Protein AF-A0A7Y8IB02-F1 (afdb_monomer_lite)

Foldseek 3Di:
DWDQDPVRDTHDPFPFDVPLFDVVLCCLQPPDPQNLQALDDQPVVDQKTKAQLQFAALQGDGPDDPDIDMDGDDPVSVVVVVVCVVVVVDDDDDCPVPPSSVDCPVVNCSSQALNLLVQVVCVVVVHDGDDDPDDHDDDDPVSNVVSVVSVVSSVLSVDPVSVVVVSCCCRDPNVHVVSVVVVVVVSVVSNPDD

Radius of gyration: 19.97 Å; chains: 1; bounding box: 51×45×52 Å

Structure (mmCIF, N/CA/C/O backbone):
data_AF-A0A7Y8IB02-F1
#
_entry.id   AF-A0A7Y8IB02-F1
#
loop_
_atom_site.group_PDB
_atom_site.id
_atom_site.type_symbol
_atom_site.label_atom_id
_atom_site.label_alt_id
_atom_site.label_comp_id
_atom_site.label_asym_id
_atom_site.label_entity_id
_atom_site.label_seq_id
_atom_site.pdbx_PDB_ins_code
_atom_site.Cartn_x
_atom_site.Cartn_y
_atom_site.Cartn_z
_atom_site.occupancy
_atom_site.B_iso_or_equiv
_atom_site.auth_seq_id
_atom_site.auth_comp_id
_atom_site.auth_asym_id
_atom_site.auth_atom_id
_atom_site.pdbx_PDB_model_num
ATOM 1 N N . MET A 1 1 ? 9.661 -2.223 17.118 1.00 70.06 1 MET A N 1
ATOM 2 C CA . MET A 1 1 ? 8.841 -3.442 17.277 1.00 70.06 1 MET A CA 1
ATOM 3 C C . MET A 1 1 ? 9.771 -4.570 17.705 1.00 70.06 1 MET A C 1
ATOM 5 O O . MET A 1 1 ? 10.874 -4.647 17.166 1.00 70.06 1 MET A O 1
ATOM 9 N N . ARG A 1 2 ? 9.396 -5.365 18.710 1.00 85.12 2 ARG A N 1
ATOM 10 C CA . ARG A 1 2 ? 10.196 -6.495 19.212 1.00 85.12 2 ARG A CA 1
ATOM 11 C C . ARG A 1 2 ? 9.395 -7.776 18.986 1.00 85.12 2 ARG A C 1
ATOM 13 O O . ARG A 1 2 ? 8.182 -7.742 19.158 1.00 85.12 2 ARG A O 1
ATOM 20 N N . ALA A 1 3 ? 10.055 -8.843 18.561 1.00 86.62 3 ALA A N 1
ATOM 21 C CA . ALA A 1 3 ? 9.487 -10.183 18.554 1.00 86.62 3 ALA A CA 1
ATOM 22 C C . ALA A 1 3 ? 9.824 -10.847 19.887 1.00 86.62 3 ALA A C 1
ATOM 24 O O . ALA A 1 3 ? 10.954 -10.715 20.354 1.00 86.62 3 ALA A O 1
ATOM 25 N N . THR A 1 4 ? 8.858 -11.542 20.475 1.00 94.56 4 THR A N 1
ATOM 26 C CA . THR A 1 4 ? 9.097 -12.455 21.594 1.00 94.56 4 THR A CA 1
ATOM 27 C C . THR A 1 4 ? 9.183 -13.852 20.997 1.00 94.56 4 THR A C 1
ATOM 29 O O . THR A 1 4 ? 8.238 -14.300 20.348 1.00 94.56 4 THR A O 1
ATOM 32 N N . LEU A 1 5 ? 10.340 -14.490 21.121 1.00 93.00 5 LEU A N 1
ATOM 33 C CA . LEU A 1 5 ? 10.579 -15.848 20.647 1.00 93.00 5 LEU A CA 1
ATOM 34 C C . LEU A 1 5 ? 9.928 -16.873 21.594 1.00 93.00 5 LEU A C 1
ATOM 36 O O . LEU A 1 5 ? 9.461 -16.521 22.677 1.00 93.00 5 LEU A O 1
ATOM 40 N N . LYS A 1 6 ? 9.874 -18.145 21.174 1.00 93.12 6 LYS A N 1
ATOM 41 C CA . LYS A 1 6 ? 9.248 -19.232 21.955 1.00 93.12 6 LYS A CA 1
ATOM 42 C C . LYS A 1 6 ? 9.908 -19.455 23.323 1.00 93.12 6 LYS A C 1
ATOM 44 O O . LYS A 1 6 ? 9.238 -19.897 24.243 1.00 93.12 6 LYS A O 1
ATOM 49 N N . ASP A 1 7 ? 11.190 -19.131 23.443 1.00 95.12 7 ASP A N 1
ATOM 50 C CA . ASP A 1 7 ? 11.992 -19.185 24.672 1.00 95.12 7 ASP A CA 1
ATOM 51 C C . ASP A 1 7 ? 11.836 -17.925 25.554 1.00 95.12 7 ASP A C 1
ATOM 53 O O . ASP A 1 7 ? 12.528 -17.774 26.556 1.00 95.12 7 ASP A O 1
ATOM 57 N N . GLY A 1 8 ? 10.964 -16.983 25.174 1.00 94.00 8 GLY A N 1
ATOM 58 C CA . GLY A 1 8 ? 10.774 -15.707 25.867 1.00 94.00 8 GLY A CA 1
ATOM 59 C C . GLY A 1 8 ? 11.770 -14.610 25.469 1.00 94.00 8 GLY A C 1
ATOM 60 O O . GLY A 1 8 ? 11.587 -13.448 25.855 1.00 94.00 8 GLY A O 1
ATOM 61 N N . THR A 1 9 ? 12.780 -14.918 24.650 1.00 94.38 9 THR A N 1
ATOM 62 C CA . THR A 1 9 ? 13.800 -13.956 24.222 1.00 94.38 9 THR A CA 1
ATOM 63 C C . THR A 1 9 ? 13.179 -12.850 23.369 1.00 94.38 9 THR A C 1
ATOM 65 O O . THR A 1 9 ? 12.451 -13.099 22.405 1.00 94.38 9 THR A O 1
ATOM 68 N N . LYS A 1 10 ? 13.486 -11.587 23.694 1.00 92.25 10 LYS A N 1
ATOM 69 C CA . LYS A 1 10 ? 12.975 -10.414 22.966 1.00 92.25 10 LYS A CA 1
ATOM 70 C C . LYS A 1 10 ? 13.995 -9.910 21.949 1.00 92.25 10 LYS A C 1
ATOM 72 O O . LYS A 1 10 ? 14.999 -9.307 22.317 1.00 92.25 10 LYS A O 1
ATOM 77 N N . VAL A 1 11 ? 13.693 -10.060 20.661 1.00 87.00 11 VAL A N 1
ATOM 78 C CA . VAL A 1 11 ? 14.567 -9.635 19.555 1.00 87.00 11 VAL A CA 1
ATOM 79 C C . VAL A 1 11 ? 14.009 -8.382 18.869 1.00 87.00 11 VAL A C 1
ATOM 81 O O . VAL A 1 11 ? 12.834 -8.354 18.488 1.00 87.00 11 VAL A O 1
ATOM 84 N N . PRO A 1 12 ? 14.802 -7.309 18.676 1.00 83.06 12 PRO A N 1
ATOM 85 C CA . PRO A 1 12 ? 14.365 -6.164 17.885 1.00 83.06 12 PRO A CA 1
ATOM 86 C C . PRO A 1 12 ? 14.211 -6.569 16.413 1.00 83.06 12 PRO A C 1
ATOM 88 O O . PRO A 1 12 ? 15.175 -6.975 15.773 1.00 83.06 12 PRO A O 1
ATOM 91 N N . MET A 1 13 ? 13.009 -6.418 15.849 1.00 81.88 13 MET A N 1
ATOM 92 C CA . MET A 1 13 ? 12.755 -6.836 14.461 1.00 81.88 13 MET A CA 1
ATOM 93 C C . MET A 1 13 ? 13.368 -5.889 13.421 1.00 81.88 13 MET A C 1
ATOM 95 O O . MET A 1 13 ? 13.707 -6.307 12.319 1.00 81.88 13 MET A O 1
ATOM 99 N N . HIS A 1 14 ? 13.497 -4.603 13.749 1.00 82.31 14 HIS A N 1
ATOM 100 C CA . HIS A 1 14 ? 14.171 -3.608 12.916 1.00 82.31 14 HIS A CA 1
ATOM 101 C C . HIS A 1 14 ? 14.568 -2.387 13.755 1.00 82.31 14 HIS A C 1
ATOM 103 O O . HIS A 1 14 ? 13.874 -2.028 14.709 1.00 82.31 14 HIS A O 1
ATOM 109 N N . TYR A 1 15 ? 15.631 -1.691 13.345 1.00 81.94 15 TYR A N 1
ATOM 110 C CA . TYR A 1 15 ? 16.036 -0.396 13.919 1.00 81.94 15 TYR A CA 1
ATOM 111 C C . TYR A 1 15 ? 15.375 0.801 13.215 1.00 81.94 15 TYR A C 1
ATOM 113 O O . TYR A 1 15 ? 15.535 1.948 13.619 1.00 81.94 15 TYR A O 1
ATOM 121 N N . SER A 1 16 ? 14.616 0.534 12.150 1.00 76.50 16 SER A N 1
ATOM 122 C CA . SER A 1 16 ? 13.943 1.547 11.336 1.00 76.50 16 SER A CA 1
ATOM 123 C C . SER A 1 16 ? 12.613 2.037 11.938 1.00 76.50 16 SER A C 1
ATOM 125 O O . SER A 1 16 ? 12.093 1.456 12.888 1.00 76.50 16 SER A O 1
ATOM 127 N N . ASN A 1 17 ? 12.000 3.071 11.354 1.00 79.50 17 ASN A N 1
ATOM 128 C CA . ASN A 1 17 ? 10.600 3.405 11.631 1.00 79.50 17 ASN A CA 1
ATOM 129 C C . ASN A 1 17 ? 9.678 2.370 10.958 1.00 79.50 17 ASN A C 1
ATOM 131 O O . ASN A 1 17 ? 9.908 2.004 9.808 1.00 79.50 17 ASN A O 1
ATOM 135 N N . PHE A 1 18 ? 8.617 1.930 11.641 1.00 76.88 18 PHE A N 1
ATOM 136 C CA . PHE A 1 18 ? 7.703 0.900 11.125 1.00 76.88 18 PHE A CA 1
ATOM 137 C C . PHE A 1 18 ? 7.079 1.275 9.768 1.00 76.88 18 PHE A C 1
ATOM 139 O O . PHE A 1 18 ? 7.182 0.519 8.803 1.00 76.88 18 PHE A O 1
ATOM 146 N N . LYS A 1 19 ? 6.494 2.475 9.663 1.00 74.56 19 LYS A N 1
ATOM 147 C CA . LYS A 1 19 ? 5.786 2.920 8.455 1.00 74.56 19 LYS A CA 1
ATOM 148 C C . LYS A 1 19 ? 6.723 3.513 7.413 1.00 74.56 19 LYS A C 1
ATOM 150 O O . LYS A 1 19 ? 6.691 3.128 6.250 1.00 74.56 19 LYS A O 1
ATOM 155 N N . ASP A 1 20 ? 7.524 4.498 7.816 1.00 75.62 20 ASP A N 1
ATOM 156 C CA . ASP A 1 20 ? 8.379 5.237 6.882 1.00 75.62 20 ASP A CA 1
ATOM 157 C C . ASP A 1 20 ? 9.617 4.420 6.459 1.00 75.62 20 ASP A C 1
ATOM 159 O O . ASP A 1 20 ? 10.230 4.737 5.436 1.00 75.62 20 ASP A O 1
ATOM 163 N N . GLY A 1 21 ? 9.907 3.329 7.176 1.00 82.69 21 GLY A N 1
ATOM 164 C CA . GLY A 1 21 ? 10.964 2.365 6.894 1.00 82.69 21 GLY A CA 1
ATOM 165 C C . GLY A 1 21 ? 10.440 0.974 6.545 1.00 82.69 21 GLY A C 1
ATOM 166 O O . GLY A 1 21 ? 10.168 0.708 5.376 1.00 82.69 21 GLY A O 1
ATOM 167 N N . ALA A 1 22 ? 10.305 0.094 7.543 1.00 82.75 22 ALA A N 1
ATOM 168 C CA . ALA A 1 22 ? 10.134 -1.354 7.363 1.00 82.75 22 ALA A CA 1
ATOM 169 C C . ALA A 1 22 ? 9.043 -1.733 6.341 1.00 82.75 22 ALA A C 1
ATOM 171 O O . ALA A 1 22 ? 9.345 -2.426 5.370 1.00 82.75 22 ALA A O 1
ATOM 172 N N . ILE A 1 23 ? 7.817 -1.208 6.477 1.00 85.25 23 ILE A N 1
ATOM 173 C CA . ILE A 1 23 ? 6.720 -1.473 5.525 1.00 85.25 23 ILE A CA 1
ATOM 174 C C . ILE A 1 23 ? 7.075 -1.019 4.108 1.00 85.25 23 ILE A C 1
ATOM 176 O O . ILE A 1 23 ? 6.824 -1.747 3.148 1.00 85.25 23 ILE A O 1
ATOM 180 N N . ASN A 1 24 ? 7.652 0.174 3.948 1.00 85.94 24 ASN A N 1
ATOM 181 C CA . ASN A 1 24 ? 8.011 0.687 2.627 1.00 85.94 24 ASN A CA 1
ATOM 182 C C . ASN A 1 24 ? 9.077 -0.191 1.965 1.00 85.94 24 ASN A C 1
ATOM 184 O O . ASN A 1 24 ? 8.977 -0.465 0.771 1.00 85.94 24 ASN A O 1
ATOM 188 N N . TYR A 1 25 ? 10.070 -0.645 2.731 1.00 88.50 25 TYR A N 1
ATOM 189 C CA . TYR A 1 25 ? 11.116 -1.538 2.232 1.00 88.50 25 TYR A CA 1
ATOM 190 C C . TYR A 1 25 ? 10.529 -2.881 1.823 1.00 88.50 25 TYR A C 1
ATOM 192 O O . TYR A 1 25 ? 10.739 -3.322 0.697 1.00 88.50 25 TYR A O 1
ATOM 200 N N . MET A 1 26 ? 9.722 -3.490 2.693 1.00 89.19 26 MET A N 1
ATOM 201 C CA . MET A 1 26 ? 9.078 -4.768 2.406 1.00 89.19 26 MET A CA 1
ATOM 202 C C . MET A 1 26 ? 8.149 -4.672 1.197 1.00 89.19 26 MET A C 1
ATOM 204 O O . MET A 1 26 ? 8.200 -5.523 0.317 1.00 89.19 26 MET A O 1
ATOM 208 N N . THR A 1 27 ? 7.371 -3.594 1.085 1.00 88.25 27 THR A N 1
ATOM 209 C CA . THR A 1 27 ? 6.487 -3.374 -0.066 1.00 88.25 27 THR A CA 1
ATOM 210 C C . THR A 1 27 ? 7.277 -3.305 -1.371 1.00 88.25 27 THR A C 1
ATOM 212 O O . THR A 1 27 ? 6.827 -3.845 -2.373 1.00 88.25 27 THR A O 1
ATOM 215 N N . GLN A 1 28 ? 8.448 -2.671 -1.405 1.00 88.19 28 GLN A N 1
ATOM 216 C CA . GLN A 1 28 ? 9.236 -2.588 -2.641 1.00 88.19 28 GLN A CA 1
ATOM 217 C C . GLN A 1 28 ? 9.995 -3.886 -2.943 1.00 88.19 28 GLN A C 1
ATOM 219 O O . GLN A 1 28 ? 10.081 -4.293 -4.097 1.00 88.19 28 GLN A O 1
ATOM 224 N N . LEU A 1 29 ? 10.512 -4.551 -1.909 1.00 91.75 29 LEU A N 1
ATOM 225 C CA . LEU A 1 29 ? 11.405 -5.702 -2.045 1.00 91.75 29 LEU A CA 1
ATOM 226 C C . LEU A 1 29 ? 10.686 -7.056 -2.115 1.00 91.75 29 LEU A C 1
ATOM 228 O O . LEU A 1 29 ? 11.233 -8.008 -2.660 1.00 91.75 29 LEU A O 1
ATOM 232 N N . TYR A 1 30 ? 9.482 -7.165 -1.554 1.00 92.56 30 TYR A N 1
ATOM 233 C CA . TYR A 1 30 ? 8.753 -8.432 -1.417 1.00 92.56 30 TYR A CA 1
ATOM 234 C C . TYR A 1 30 ? 7.370 -8.422 -2.081 1.00 92.56 30 TYR A C 1
ATOM 236 O O . TYR A 1 30 ? 6.679 -9.438 -2.033 1.00 92.56 30 TYR A O 1
ATOM 244 N N . SER A 1 31 ? 6.947 -7.327 -2.732 1.00 90.94 31 SER A N 1
ATOM 245 C CA . SER A 1 31 ? 5.665 -7.330 -3.455 1.00 90.94 31 SER A CA 1
ATOM 246 C C . SER A 1 31 ? 5.693 -8.323 -4.620 1.00 90.94 31 SER A C 1
ATOM 248 O O . SER A 1 31 ? 6.484 -8.137 -5.554 1.00 90.94 31 SER A O 1
ATOM 250 N N . PRO A 1 32 ? 4.795 -9.326 -4.643 1.00 91.38 32 PRO A N 1
ATOM 251 C CA . PRO A 1 32 ? 4.727 -10.270 -5.746 1.00 91.38 32 PRO A CA 1
ATOM 252 C C . PRO A 1 32 ? 4.285 -9.556 -7.024 1.00 91.38 32 PRO A C 1
ATOM 254 O O . PRO A 1 32 ? 3.586 -8.541 -6.979 1.00 91.38 32 PRO A O 1
ATOM 257 N N . PHE A 1 33 ? 4.657 -10.109 -8.180 1.00 90.94 33 PHE A N 1
ATOM 258 C CA . PHE A 1 33 ? 4.391 -9.484 -9.477 1.00 90.94 33 PHE A CA 1
ATOM 259 C C . PHE A 1 33 ? 2.910 -9.141 -9.695 1.00 90.94 33 PHE A C 1
ATOM 261 O O . PHE A 1 33 ? 2.608 -8.029 -10.118 1.00 90.94 33 PHE A O 1
ATOM 268 N N . ARG A 1 34 ? 1.986 -10.029 -9.301 1.00 92.62 34 ARG A N 1
ATOM 269 C CA . ARG A 1 34 ? 0.533 -9.787 -9.388 1.00 92.62 34 ARG A CA 1
ATOM 270 C C . ARG A 1 34 ? 0.077 -8.501 -8.682 1.00 92.62 34 ARG A C 1
ATOM 272 O O . ARG A 1 34 ? -0.800 -7.793 -9.165 1.00 92.62 34 ARG A O 1
ATOM 279 N N . CYS A 1 35 ? 0.705 -8.136 -7.561 1.00 91.81 35 CYS A N 1
ATOM 280 C CA . CYS A 1 35 ? 0.359 -6.912 -6.832 1.00 91.81 35 CYS A CA 1
ATOM 281 C C . CYS A 1 35 ? 0.787 -5.647 -7.590 1.00 91.81 35 CYS A C 1
ATOM 283 O O . CYS A 1 35 ? 0.265 -4.564 -7.326 1.00 91.81 35 CYS A O 1
ATOM 285 N N . GLN A 1 36 ? 1.733 -5.783 -8.521 1.00 91.81 36 GLN A N 1
ATOM 286 C CA . GLN A 1 36 ? 2.260 -4.698 -9.347 1.00 91.81 36 GLN A CA 1
ATOM 287 C C . GLN A 1 36 ? 1.396 -4.440 -10.585 1.00 91.81 36 GLN A C 1
ATOM 289 O O . GLN A 1 36 ? 1.540 -3.373 -11.180 1.00 91.81 36 GLN A O 1
ATOM 294 N N . THR A 1 37 ? 0.536 -5.389 -10.964 1.00 95.00 37 THR A N 1
ATOM 295 C CA . THR A 1 37 ? -0.407 -5.291 -12.091 1.00 95.00 37 THR A CA 1
ATOM 296 C C . THR A 1 37 ? -1.853 -5.080 -11.642 1.00 95.00 37 THR A C 1
ATOM 298 O O . THR A 1 37 ? -2.684 -4.701 -12.458 1.00 95.00 37 THR A O 1
ATOM 301 N N . CYS A 1 38 ? -2.164 -5.288 -10.359 1.00 95.19 38 CYS A N 1
ATOM 302 C CA . CYS A 1 38 ? -3.475 -5.005 -9.774 1.00 95.19 38 CYS A CA 1
ATOM 303 C C . CYS A 1 38 ? -3.763 -3.494 -9.727 1.00 95.19 38 CYS A C 1
ATOM 305 O O . CYS A 1 38 ? -3.051 -2.755 -9.037 1.00 95.19 38 CYS A O 1
ATOM 307 N N . ILE A 1 39 ? -4.820 -3.055 -10.418 1.00 95.38 39 ILE A N 1
ATOM 308 C CA . ILE A 1 39 ? -5.273 -1.652 -10.447 1.00 95.38 39 ILE A CA 1
ATOM 309 C C . ILE A 1 39 ? -6.241 -1.304 -9.312 1.00 95.38 39 ILE A C 1
ATOM 311 O O . ILE A 1 39 ? -6.486 -0.126 -9.075 1.00 95.38 39 ILE A O 1
ATOM 315 N N . ASP A 1 40 ? -6.756 -2.297 -8.586 1.00 94.56 40 ASP A N 1
ATOM 316 C CA . ASP A 1 40 ? -7.603 -2.051 -7.424 1.00 94.56 40 ASP A CA 1
ATOM 317 C C . ASP A 1 40 ? -6.735 -1.775 -6.185 1.00 94.56 40 ASP A C 1
ATOM 319 O O . ASP A 1 40 ? -5.748 -2.467 -5.895 1.00 94.56 40 ASP A O 1
ATOM 323 N N . GLY A 1 41 ? -7.074 -0.702 -5.482 1.00 91.50 41 GLY A N 1
ATOM 324 C CA . GLY A 1 41 ? -6.470 -0.304 -4.216 1.00 91.50 41 GLY A CA 1
ATOM 325 C C . GLY A 1 41 ? -7.480 0.052 -3.132 1.00 91.50 41 GLY A C 1
ATOM 326 O O . GLY A 1 41 ? -7.072 0.566 -2.094 1.00 91.50 41 GLY A O 1
ATOM 327 N N . SER A 1 42 ? -8.776 -0.138 -3.383 1.00 92.44 42 SER A N 1
ATOM 328 C CA . SER A 1 42 ? -9.845 0.230 -2.448 1.00 92.44 42 SER A CA 1
ATOM 329 C C . SER A 1 42 ? -10.924 -0.840 -2.294 1.00 92.44 42 SER A C 1
ATOM 331 O O . SER A 1 42 ? -11.969 -0.549 -1.707 1.00 92.44 42 SER A O 1
ATOM 333 N N . SER A 1 43 ? -10.673 -2.047 -2.810 1.00 95.31 43 SER A N 1
ATOM 334 C CA . SER A 1 43 ? -11.639 -3.144 -2.851 1.00 95.31 43 SER A CA 1
ATOM 335 C C . SER A 1 43 ? -12.934 -2.654 -3.496 1.00 95.31 43 SER A C 1
ATOM 337 O O . SER A 1 43 ? -13.959 -2.526 -2.832 1.00 95.31 43 SER A O 1
ATOM 339 N N . GLU A 1 44 ? -12.856 -2.250 -4.766 1.00 93.56 44 GLU A N 1
ATOM 340 C CA . GLU A 1 44 ? -13.938 -1.526 -5.459 1.00 93.56 44 GLU A CA 1
ATOM 341 C C . GLU A 1 44 ? -15.248 -2.327 -5.528 1.00 93.56 44 GLU A C 1
ATOM 343 O O . GLU A 1 44 ? -16.317 -1.725 -5.544 1.00 93.56 44 GLU A O 1
ATOM 348 N N . PHE A 1 45 ? -15.161 -3.658 -5.478 1.00 95.44 45 PHE A N 1
ATOM 349 C CA . PHE A 1 45 ? -16.299 -4.581 -5.531 1.00 95.44 45 PHE A CA 1
ATOM 350 C C . PHE A 1 45 ? -16.815 -5.048 -4.161 1.00 95.44 45 PHE A C 1
ATOM 352 O O . PHE A 1 45 ? -17.701 -5.894 -4.104 1.00 95.44 45 PHE A O 1
ATOM 359 N N . ALA A 1 46 ? -16.257 -4.556 -3.052 1.00 97.88 46 ALA A N 1
ATOM 360 C CA . ALA A 1 46 ? -16.733 -4.931 -1.723 1.00 97.88 46 ALA A CA 1
ATOM 361 C C . ALA A 1 46 ? -17.991 -4.138 -1.332 1.00 97.88 46 ALA A C 1
ATOM 363 O O . ALA A 1 46 ? -18.070 -2.939 -1.591 1.00 97.88 46 ALA A O 1
ATOM 364 N N . ASP A 1 47 ? -18.925 -4.773 -0.617 1.00 98.25 47 ASP A N 1
ATOM 365 C CA . ASP A 1 47 ? -20.057 -4.075 0.013 1.00 98.25 47 ASP A CA 1
ATOM 366 C C . ASP A 1 47 ? -19.567 -3.002 1.003 1.00 98.25 47 ASP A C 1
ATOM 368 O O . ASP A 1 47 ? -20.104 -1.892 1.063 1.00 98.25 47 ASP A O 1
ATOM 372 N N . ILE A 1 48 ? -18.512 -3.344 1.756 1.00 97.44 48 ILE A N 1
ATOM 373 C CA . ILE A 1 48 ? -17.847 -2.500 2.748 1.00 97.44 48 ILE A CA 1
ATOM 374 C C . ILE A 1 48 ? -16.331 -2.611 2.550 1.00 97.44 48 ILE A C 1
ATOM 376 O O . ILE A 1 48 ? -15.757 -3.695 2.652 1.00 97.44 48 ILE A O 1
ATOM 380 N N . SER A 1 49 ? -15.660 -1.483 2.322 1.00 96.00 49 SER A N 1
ATOM 381 C CA . SER A 1 49 ? -14.197 -1.400 2.300 1.00 96.00 49 SER A CA 1
ATOM 382 C C . SER A 1 49 ? -13.687 -0.765 3.591 1.00 96.00 49 SER A C 1
ATOM 384 O O . SER A 1 49 ? -14.107 0.337 3.946 1.00 96.00 49 SER A O 1
ATOM 386 N N . VAL A 1 50 ? -12.734 -1.414 4.263 1.00 94.31 50 VAL A N 1
ATOM 387 C CA . VAL A 1 50 ? -12.121 -0.912 5.504 1.00 94.31 50 VAL A CA 1
ATOM 388 C C . VAL A 1 50 ? -10.644 -0.607 5.273 1.00 94.31 50 VAL A C 1
ATOM 390 O O . VAL A 1 50 ? -9.934 -1.349 4.594 1.00 94.31 50 VAL A O 1
ATOM 393 N N . SER A 1 51 ? -10.163 0.511 5.810 1.00 90.81 51 SER A N 1
ATOM 394 C CA . SER A 1 51 ? -8.751 0.890 5.743 1.00 90.81 51 SER A CA 1
ATOM 395 C C . SER A 1 51 ? -8.340 1.716 6.951 1.00 90.81 51 SER A C 1
ATOM 397 O O . SER A 1 51 ? -9.167 2.340 7.597 1.00 90.81 51 SER A O 1
ATOM 399 N N . ASP A 1 52 ? -7.051 1.807 7.227 1.00 87.94 52 ASP A N 1
ATOM 400 C CA . ASP A 1 52 ? -6.547 2.687 8.279 1.00 87.94 52 ASP A CA 1
ATOM 401 C C . ASP A 1 52 ? -6.572 4.174 7.867 1.00 87.94 52 ASP A C 1
ATOM 403 O O . ASP A 1 52 ? -6.156 4.555 6.756 1.00 87.94 52 ASP A O 1
ATOM 407 N N . ALA A 1 53 ? -6.951 5.048 8.803 1.00 82.62 53 ALA A N 1
ATOM 408 C CA . ALA A 1 53 ? -6.930 6.502 8.644 1.00 82.62 53 ALA A CA 1
ATOM 409 C C . ALA A 1 53 ? -5.528 7.084 8.933 1.00 82.62 53 ALA A C 1
ATOM 411 O O . ALA A 1 53 ? -5.272 7.773 9.913 1.00 82.62 53 ALA A O 1
ATOM 412 N N . TRP A 1 54 ? -4.571 6.794 8.049 1.00 79.56 54 TRP A N 1
ATOM 413 C CA . TRP A 1 54 ? -3.143 7.125 8.189 1.00 79.56 54 TRP A CA 1
ATOM 414 C C . TRP A 1 54 ? -2.772 8.621 7.992 1.00 79.56 54 TRP A C 1
ATOM 416 O O . TRP A 1 54 ? -1.745 8.927 7.362 1.00 79.56 54 TRP A O 1
ATOM 426 N N . THR A 1 55 ? -3.567 9.554 8.515 1.00 82.38 55 THR A N 1
ATOM 427 C CA . THR A 1 55 ? -3.373 11.011 8.365 1.00 82.38 55 THR A CA 1
ATOM 428 C C . THR A 1 55 ? -2.484 11.583 9.453 1.00 82.38 55 THR A C 1
ATOM 430 O O . THR A 1 55 ? -2.581 11.189 10.613 1.00 82.38 55 THR A O 1
ATOM 433 N N . ARG A 1 56 ? -1.614 12.522 9.069 1.00 79.50 56 ARG A N 1
ATOM 434 C CA . ARG A 1 56 ? -0.783 13.286 9.998 1.00 79.50 56 ARG A CA 1
ATOM 435 C C . ARG A 1 56 ? -1.077 14.780 9.896 1.00 79.50 56 ARG A C 1
ATOM 437 O O . ARG A 1 56 ? -1.433 15.235 8.807 1.00 79.50 56 ARG A O 1
ATOM 444 N N . ASP A 1 57 ? -0.906 15.489 11.004 1.00 80.00 57 ASP A N 1
ATOM 445 C CA . ASP A 1 57 ? -0.863 16.952 11.050 1.00 80.00 57 ASP A CA 1
ATOM 446 C C . ASP A 1 57 ? 0.457 17.500 10.457 1.00 80.00 57 ASP A C 1
ATOM 448 O O . ASP A 1 57 ? 1.307 16.751 9.954 1.00 80.00 57 ASP A O 1
ATOM 452 N N . GLU A 1 58 ? 0.626 18.820 10.501 1.00 73.44 58 GLU A N 1
ATOM 453 C CA . GLU A 1 58 ? 1.831 19.523 10.040 1.00 73.44 58 GLU A CA 1
ATOM 454 C C . GLU A 1 58 ? 3.090 19.219 10.871 1.00 73.44 58 GLU A C 1
ATOM 456 O O . GLU A 1 58 ? 4.217 19.304 10.366 1.00 73.44 58 GLU A O 1
ATOM 461 N N . PHE A 1 59 ? 2.906 18.783 12.118 1.00 74.44 59 PHE A N 1
ATOM 462 C CA . PHE A 1 59 ? 3.967 18.373 13.036 1.00 74.44 59 PHE A CA 1
ATOM 463 C C . PHE A 1 59 ? 4.345 16.892 12.873 1.00 74.44 59 PHE A C 1
ATOM 465 O O . PHE A 1 59 ? 5.380 16.449 13.370 1.00 74.44 59 PHE A O 1
ATOM 472 N N . GLY A 1 60 ? 3.569 16.130 12.099 1.00 72.31 60 GLY A N 1
ATOM 473 C CA . GLY A 1 60 ? 3.790 14.714 11.835 1.00 72.31 60 GLY A CA 1
ATOM 474 C C . GLY A 1 60 ? 3.113 13.767 12.831 1.00 72.31 60 GLY A C 1
ATOM 475 O O . GLY A 1 60 ? 3.353 12.556 12.741 1.00 72.31 60 GLY A O 1
ATOM 476 N N . ASN A 1 61 ? 2.259 14.269 13.723 1.00 80.19 61 ASN A N 1
ATOM 477 C CA . ASN A 1 61 ? 1.469 13.459 14.647 1.00 80.19 61 ASN A CA 1
ATOM 478 C C . ASN A 1 61 ? 0.282 12.832 13.922 1.00 80.19 61 ASN A C 1
ATOM 480 O O . ASN A 1 61 ? -0.312 13.447 13.041 1.00 80.19 61 ASN A O 1
ATOM 484 N N . TYR A 1 62 ? -0.076 11.598 14.281 1.00 81.31 62 TYR A N 1
ATOM 485 C CA . TYR A 1 62 ? -1.282 10.969 13.744 1.00 81.31 62 TYR A CA 1
ATOM 486 C C . TYR A 1 62 ? -2.533 11.601 14.342 1.00 81.31 62 TYR A C 1
ATOM 488 O O . TYR A 1 62 ? -2.678 11.612 15.562 1.00 81.31 62 TYR A O 1
ATOM 496 N N . LEU A 1 63 ? -3.428 12.064 13.468 1.00 83.00 63 LEU A N 1
ATOM 497 C CA . LEU A 1 63 ? -4.711 12.653 13.862 1.00 83.00 63 LEU A CA 1
ATOM 498 C C . LEU A 1 63 ? -5.692 11.592 14.371 1.00 83.00 63 LEU A C 1
ATOM 500 O O . LEU A 1 63 ? -6.441 11.841 15.304 1.00 83.00 63 LEU A O 1
ATOM 504 N N . PHE A 1 64 ? -5.646 10.397 13.782 1.00 83.00 64 PHE A N 1
ATOM 505 C CA . PHE A 1 64 ? -6.572 9.308 14.078 1.00 83.00 64 PHE A CA 1
ATOM 506 C C . PHE A 1 64 ? -5.795 8.134 14.668 1.00 83.00 64 PHE A C 1
ATOM 508 O O . PHE A 1 64 ? -5.026 7.463 13.973 1.00 83.00 64 PHE A O 1
ATOM 515 N N . LYS A 1 65 ? -5.943 7.925 15.978 1.00 80.88 65 LYS A N 1
ATOM 516 C CA . LYS A 1 65 ? -5.331 6.808 16.706 1.00 80.88 65 LYS A CA 1
ATOM 517 C C . LYS A 1 65 ? -6.394 5.736 16.915 1.00 80.88 65 LYS A C 1
ATOM 519 O O . LYS A 1 65 ? -7.473 6.047 17.398 1.00 80.88 65 LYS A O 1
ATOM 524 N N . SER A 1 66 ? -6.078 4.496 16.545 1.00 83.25 66 SER A N 1
ATOM 525 C CA . SER A 1 66 ? -6.975 3.340 16.718 1.00 83.25 66 SER A CA 1
ATOM 526 C C . SER A 1 66 ? -8.331 3.472 16.010 1.00 83.25 66 SER A C 1
ATOM 528 O O . SER A 1 66 ? -9.321 2.911 16.461 1.00 83.25 66 SER A O 1
ATOM 530 N N . GLN A 1 67 ? -8.374 4.202 14.893 1.00 87.94 67 GLN A N 1
ATOM 531 C CA . GLN A 1 67 ? -9.575 4.373 14.078 1.00 87.94 67 GLN A CA 1
ATOM 532 C C . GLN A 1 67 ? -9.355 3.824 12.668 1.00 87.94 67 GLN A C 1
ATOM 534 O O . GLN A 1 67 ? -8.312 4.048 12.037 1.00 87.94 67 GLN A O 1
ATOM 539 N N . SER A 1 68 ? -10.378 3.149 12.155 1.00 90.62 68 SER A N 1
ATOM 540 C CA . SER A 1 68 ? -10.454 2.705 10.768 1.00 90.62 68 SER A CA 1
ATOM 541 C C . SER A 1 68 ? -11.449 3.567 9.999 1.00 90.62 68 SER A C 1
ATOM 543 O O . SER A 1 68 ? -12.455 4.028 10.523 1.00 90.62 68 SER A O 1
ATOM 545 N N . LYS A 1 69 ? -11.164 3.772 8.720 1.00 90.88 69 LYS A N 1
ATOM 546 C CA . LYS A 1 69 ? -12.076 4.347 7.745 1.00 90.88 69 LYS A CA 1
ATOM 547 C C . LYS A 1 69 ? -12.885 3.229 7.101 1.00 90.88 69 LYS A C 1
ATOM 549 O O . LYS A 1 69 ? -12.296 2.298 6.548 1.00 90.88 69 LYS A O 1
ATOM 554 N N . LEU A 1 70 ? -14.201 3.396 7.090 1.00 92.94 70 LEU A N 1
ATOM 555 C CA . LEU A 1 70 ? -15.135 2.536 6.377 1.00 92.94 70 LEU A CA 1
ATOM 556 C C . LEU A 1 70 ? -15.693 3.264 5.148 1.00 92.94 70 LEU A C 1
ATOM 558 O O . LEU A 1 70 ? -15.845 4.485 5.144 1.00 92.94 70 LEU A O 1
ATOM 562 N N . LEU A 1 71 ? -15.963 2.509 4.088 1.00 93.06 71 LEU A N 1
ATOM 563 C CA . LEU A 1 71 ? -16.674 2.964 2.898 1.00 93.06 71 LEU A CA 1
ATOM 564 C C . LEU A 1 71 ? -17.712 1.904 2.532 1.00 93.06 71 LEU A C 1
ATOM 566 O O . LEU A 1 71 ? -17.342 0.830 2.062 1.00 93.06 71 LEU A O 1
ATOM 570 N N . ALA A 1 72 ? -18.987 2.217 2.747 1.00 95.50 72 ALA A N 1
ATOM 571 C CA . ALA A 1 72 ? -20.103 1.409 2.268 1.00 95.50 72 ALA A CA 1
ATOM 572 C C . ALA A 1 72 ? -20.393 1.751 0.802 1.00 95.50 72 ALA A C 1
ATOM 574 O O . ALA A 1 72 ? -20.370 2.926 0.429 1.00 95.50 72 ALA A O 1
ATOM 575 N N . ARG A 1 73 ? -20.641 0.739 -0.033 1.00 96.12 73 ARG A N 1
ATOM 576 C CA . ARG A 1 73 ? -20.913 0.923 -1.472 1.00 96.12 73 ARG A CA 1
ATOM 577 C C . ARG A 1 73 ? -22.301 0.460 -1.884 1.00 96.12 73 ARG A C 1
ATOM 579 O O . ARG A 1 73 ? -22.869 1.015 -2.817 1.00 96.12 73 ARG A O 1
ATOM 586 N N . THR A 1 74 ? -22.819 -0.562 -1.214 1.00 98.19 74 THR A N 1
ATOM 587 C CA . THR A 1 74 ? -24.090 -1.209 -1.546 1.00 98.19 74 THR A CA 1
ATOM 588 C C . THR A 1 74 ? -25.089 -1.049 -0.406 1.00 98.19 74 THR A C 1
ATOM 590 O O . THR A 1 74 ? -24.701 -0.879 0.752 1.00 98.19 74 THR A O 1
ATOM 593 N N . ASN A 1 75 ? -26.382 -1.182 -0.716 1.00 98.31 75 ASN A N 1
ATOM 594 C CA . ASN A 1 75 ? -27.448 -1.185 0.293 1.00 98.31 75 ASN A CA 1
ATOM 595 C C . ASN A 1 75 ? -27.227 -2.277 1.346 1.00 98.31 75 ASN A C 1
ATOM 597 O O . ASN A 1 75 ? -27.441 -2.053 2.532 1.00 98.31 75 ASN A O 1
ATOM 601 N N . LYS A 1 76 ? -26.709 -3.439 0.929 1.00 98.31 76 LYS A N 1
ATOM 602 C CA . LYS A 1 76 ? -26.333 -4.519 1.843 1.00 98.31 76 LYS A CA 1
ATOM 603 C C . LYS A 1 76 ? -25.254 -4.072 2.833 1.00 98.31 76 LYS A C 1
ATOM 605 O O . LYS A 1 76 ? -25.404 -4.293 4.030 1.00 98.31 76 LYS A O 1
ATOM 610 N N . GLY A 1 77 ? -24.192 -3.422 2.351 1.00 97.88 77 GLY A N 1
ATOM 611 C CA . GLY A 1 77 ? -23.134 -2.891 3.213 1.00 97.88 77 GLY A CA 1
ATOM 612 C C . GLY A 1 77 ? -23.640 -1.824 4.186 1.00 97.88 77 GLY A C 1
ATOM 613 O O . GLY A 1 77 ? -23.263 -1.835 5.355 1.00 97.88 77 GLY A O 1
ATOM 614 N N . ILE A 1 78 ? -24.531 -0.942 3.722 1.00 96.94 78 ILE A N 1
ATOM 615 C CA . ILE A 1 78 ? -25.173 0.085 4.555 1.00 96.94 78 ILE A CA 1
ATOM 616 C C . ILE A 1 78 ? -26.001 -0.563 5.671 1.00 96.94 78 ILE A C 1
ATOM 618 O O . ILE A 1 78 ? -25.845 -0.190 6.832 1.00 96.94 78 ILE A O 1
ATOM 622 N N . ASN A 1 79 ? -26.822 -1.564 5.342 1.00 98.25 79 ASN A N 1
ATOM 623 C CA . ASN A 1 79 ? -27.660 -2.261 6.320 1.00 98.25 79 ASN A CA 1
ATOM 624 C C . ASN A 1 79 ? -26.815 -2.981 7.382 1.00 98.25 79 ASN A C 1
ATOM 626 O O . ASN A 1 79 ? -27.049 -2.783 8.568 1.00 98.25 79 ASN A O 1
ATOM 630 N N . ILE A 1 80 ? -25.767 -3.712 6.975 1.00 98.00 80 ILE A N 1
ATOM 631 C CA . ILE A 1 80 ? -24.846 -4.392 7.907 1.00 98.00 80 ILE A CA 1
ATOM 632 C C . ILE A 1 80 ? -24.198 -3.397 8.879 1.00 98.00 80 ILE A C 1
ATOM 634 O O . ILE A 1 80 ? -24.102 -3.666 10.075 1.00 98.00 80 ILE A O 1
ATOM 638 N N . ILE A 1 81 ? -23.750 -2.241 8.378 1.00 97.00 81 ILE A N 1
ATOM 639 C CA . ILE A 1 81 ? -23.172 -1.192 9.228 1.00 97.00 81 ILE A CA 1
ATOM 640 C C . ILE A 1 81 ? -24.231 -0.630 10.179 1.00 97.00 81 ILE A C 1
ATOM 642 O O . ILE A 1 81 ? -23.942 -0.455 11.359 1.00 97.00 81 ILE A O 1
ATOM 646 N N . SER A 1 82 ? -25.450 -0.375 9.693 1.00 97.00 82 SER A N 1
ATOM 647 C CA . SER A 1 82 ? -26.557 0.115 10.520 1.00 97.00 82 SER A CA 1
ATOM 648 C C . SER A 1 82 ? -26.881 -0.849 11.660 1.00 97.00 82 SER A C 1
ATOM 650 O O . SER A 1 82 ? -27.007 -0.417 12.803 1.00 97.00 82 SER A O 1
ATOM 652 N N . ASP A 1 83 ? -26.945 -2.148 11.377 1.00 98.12 83 ASP A N 1
ATOM 653 C CA . ASP A 1 83 ? -27.241 -3.169 12.380 1.00 98.12 83 ASP A CA 1
ATOM 654 C C . ASP A 1 83 ? -26.113 -3.291 13.412 1.00 98.12 83 ASP A C 1
ATOM 656 O O . ASP A 1 83 ? -26.385 -3.359 14.610 1.00 98.12 83 ASP A O 1
ATOM 660 N N . ALA A 1 84 ? -24.848 -3.207 12.981 1.00 98.06 84 ALA A N 1
ATOM 661 C CA . ALA A 1 84 ? -23.696 -3.193 13.886 1.00 98.06 84 ALA A CA 1
ATOM 662 C C . ALA A 1 84 ? -23.653 -1.946 14.791 1.00 98.06 84 ALA A C 1
ATOM 664 O O . ALA A 1 84 ? -23.203 -2.025 15.936 1.00 98.06 84 ALA A O 1
ATOM 665 N N . ILE A 1 85 ? -24.125 -0.795 14.296 1.00 97.81 85 ILE A N 1
ATOM 666 C CA . ILE A 1 85 ? -24.283 0.422 15.104 1.00 97.81 85 ILE A CA 1
ATOM 667 C C . ILE A 1 85 ? -25.409 0.228 16.121 1.00 97.81 85 ILE A C 1
ATOM 669 O O . ILE A 1 85 ? -25.207 0.470 17.309 1.00 97.81 85 ILE A O 1
ATOM 673 N N . LYS A 1 86 ? -26.580 -0.254 15.680 1.00 98.19 86 LYS A N 1
ATOM 674 C CA . LYS A 1 86 ? -27.742 -0.503 16.552 1.00 98.19 86 LYS A CA 1
ATOM 675 C C . LYS A 1 86 ? -27.431 -1.507 17.662 1.00 98.19 86 LYS A C 1
ATOM 677 O O . LYS A 1 86 ? -27.912 -1.338 18.775 1.00 98.19 86 LYS A O 1
ATOM 682 N N . SER A 1 87 ? -26.616 -2.524 17.380 1.00 98.19 87 SER A N 1
ATOM 683 C CA . SER A 1 87 ? -26.205 -3.524 18.371 1.00 98.19 87 SER A CA 1
ATOM 684 C C . SER A 1 87 ? -25.098 -3.041 19.319 1.00 98.19 87 SER A C 1
ATOM 686 O O . SER A 1 87 ? -24.661 -3.809 20.172 1.00 98.19 87 SER A O 1
ATOM 688 N N . GLY A 1 88 ? -24.575 -1.822 19.139 1.00 97.75 88 GLY A N 1
ATOM 689 C CA . GLY A 1 88 ? -23.456 -1.284 19.920 1.00 97.75 88 GLY A CA 1
ATOM 690 C C . GLY A 1 88 ? -22.088 -1.897 19.595 1.00 97.75 88 GLY A C 1
ATOM 691 O O . GLY A 1 88 ? -21.110 -1.599 20.276 1.00 97.75 88 GLY A O 1
ATOM 692 N N . ALA A 1 89 ? -21.985 -2.732 18.555 1.00 97.38 89 ALA A N 1
ATOM 693 C CA . ALA A 1 89 ? -20.727 -3.367 18.154 1.00 97.38 89 ALA A CA 1
ATOM 694 C C . ALA A 1 89 ? -19.793 -2.409 17.395 1.00 97.38 89 ALA A C 1
ATOM 696 O O . ALA A 1 89 ? -18.587 -2.653 17.308 1.00 97.38 89 ALA A O 1
ATOM 697 N N . LEU A 1 90 ? -20.341 -1.328 16.831 1.00 96.81 90 LEU A N 1
ATOM 698 C CA . LEU A 1 90 ? -19.601 -0.356 16.038 1.00 96.81 90 LEU A CA 1
ATOM 699 C C . LEU A 1 90 ? -19.982 1.080 16.419 1.00 96.81 90 LEU A C 1
ATOM 701 O O . LEU A 1 90 ? -21.140 1.473 16.320 1.00 96.81 90 LEU A O 1
ATOM 705 N N . VAL A 1 91 ? -18.980 1.887 16.770 1.00 94.81 91 VAL A N 1
ATOM 706 C CA . VAL A 1 91 ? -19.116 3.343 16.915 1.00 94.81 91 VAL A CA 1
ATOM 707 C C . VAL A 1 91 ? -18.580 4.001 15.648 1.00 94.81 91 VAL A C 1
ATOM 709 O O . VAL A 1 91 ? -17.446 3.734 15.245 1.00 94.81 91 VAL A O 1
ATOM 712 N N . VAL A 1 92 ? -19.389 4.850 15.012 1.00 93.44 92 VAL A N 1
ATOM 713 C CA . VAL A 1 92 ? -19.020 5.547 13.772 1.00 93.44 92 VAL A CA 1
ATOM 714 C C . VAL A 1 92 ? -19.221 7.051 13.888 1.00 93.44 92 VAL A C 1
ATOM 716 O O . VAL A 1 92 ? -20.071 7.527 14.633 1.00 93.44 92 VAL A O 1
ATOM 719 N N . GLU A 1 93 ? -18.460 7.785 13.087 1.00 91.81 93 GLU A N 1
ATOM 720 C CA . GLU A 1 93 ? -18.617 9.217 12.850 1.00 91.81 93 GLU A CA 1
ATOM 721 C C . GLU A 1 93 ? -18.680 9.432 11.332 1.00 91.81 93 GLU A C 1
ATOM 723 O O . GLU A 1 93 ? -17.924 8.796 10.586 1.00 91.81 93 GLU A O 1
ATOM 728 N N . ASP A 1 94 ? -19.567 10.309 10.856 1.00 90.56 94 ASP A N 1
ATOM 729 C CA . ASP A 1 94 ? -19.576 10.685 9.442 1.00 90.56 94 ASP A CA 1
ATOM 730 C C . ASP A 1 94 ? -18.389 11.605 9.131 1.00 90.56 94 ASP A C 1
ATOM 732 O O . ASP A 1 94 ? -18.266 12.727 9.617 1.00 90.56 94 ASP A O 1
ATOM 736 N N . VAL A 1 95 ? -17.504 11.115 8.268 1.00 89.00 95 VAL A N 1
ATOM 737 C CA . VAL A 1 95 ? -16.259 11.783 7.882 1.00 89.00 95 VAL A CA 1
ATOM 738 C C . VAL A 1 95 ? -16.267 12.244 6.424 1.00 89.00 95 VAL A C 1
ATOM 740 O O . VAL A 1 95 ? -15.213 12.583 5.877 1.00 89.00 95 VAL A O 1
ATOM 743 N N . THR A 1 96 ? -17.433 12.263 5.772 1.00 85.25 96 THR A N 1
ATOM 744 C CA . THR A 1 96 ? -17.586 12.557 4.337 1.00 85.25 96 THR A CA 1
ATOM 745 C C . THR A 1 96 ? -16.996 13.916 3.956 1.00 85.25 96 THR A C 1
ATOM 747 O O . THR A 1 96 ? -16.238 14.027 2.984 1.00 85.25 96 THR A O 1
ATOM 750 N N . VAL A 1 97 ? -17.260 14.946 4.762 1.00 87.81 97 VAL A N 1
ATOM 751 C CA . VAL A 1 97 ? -16.740 16.309 4.552 1.00 87.81 97 VAL A CA 1
ATOM 752 C C . VAL A 1 97 ? -15.353 16.531 5.166 1.00 87.81 97 VAL A C 1
ATOM 754 O O . VAL A 1 97 ? -14.678 17.519 4.863 1.00 87.81 97 VAL A O 1
ATOM 757 N N . ASN A 1 98 ? -14.863 15.596 5.983 1.00 87.38 98 ASN A N 1
ATOM 758 C CA . ASN A 1 98 ? -13.617 15.762 6.717 1.00 87.38 98 ASN A CA 1
ATOM 759 C C . ASN A 1 98 ? -12.393 15.624 5.788 1.00 87.38 98 ASN A C 1
ATOM 761 O O . ASN A 1 98 ? -12.022 14.539 5.321 1.00 87.38 98 ASN A O 1
ATOM 765 N N . LYS A 1 99 ? -11.693 16.743 5.550 1.00 83.88 99 LYS A N 1
ATOM 766 C CA . LYS A 1 99 ? -10.489 16.790 4.698 1.00 83.88 99 LYS A CA 1
ATOM 767 C C . LYS A 1 99 ? -9.375 15.854 5.176 1.00 83.88 99 LYS A C 1
ATOM 769 O O . LYS A 1 99 ? -8.617 15.344 4.347 1.00 83.88 99 LYS A O 1
ATOM 774 N N . HIS A 1 100 ? -9.291 15.591 6.479 1.00 82.94 100 HIS A N 1
ATOM 775 C CA . HIS A 1 100 ? -8.282 14.714 7.060 1.00 82.94 100 HIS A CA 1
ATOM 776 C C . HIS A 1 100 ? -8.538 13.239 6.724 1.00 82.94 100 HIS A C 1
ATOM 778 O O . HIS A 1 100 ? -7.591 12.460 6.721 1.00 82.94 100 HIS A O 1
ATOM 784 N N . TYR A 1 101 ? -9.747 12.856 6.304 1.00 81.75 101 TYR A N 1
ATOM 785 C CA . TYR A 1 101 ? -10.056 11.508 5.812 1.00 81.75 101 TYR A CA 1
ATOM 786 C C . TYR A 1 101 ? -9.834 11.322 4.296 1.00 81.75 101 TYR A C 1
ATOM 788 O O . TYR A 1 101 ? -10.039 10.225 3.755 1.00 81.75 101 TYR A O 1
ATOM 796 N N . LYS A 1 102 ? -9.323 12.348 3.589 1.00 81.56 102 LYS A N 1
ATOM 797 C CA . LYS A 1 102 ? -8.850 12.266 2.187 1.00 81.56 102 LYS A CA 1
ATOM 798 C C . LYS A 1 102 ? -7.430 11.674 2.103 1.00 81.56 102 LYS A C 1
ATOM 800 O O . LYS A 1 102 ? -6.495 12.291 1.577 1.00 81.56 102 LYS A O 1
ATOM 805 N N . THR A 1 103 ? -7.273 10.466 2.641 1.00 80.12 103 THR A N 1
ATOM 806 C CA . THR A 1 103 ? -6.020 9.697 2.727 1.00 80.12 103 THR A CA 1
ATOM 807 C C . THR A 1 103 ? -5.642 9.000 1.414 1.00 80.12 103 THR A C 1
ATOM 809 O O . THR A 1 103 ? -6.305 9.134 0.387 1.00 80.12 103 THR A O 1
ATOM 812 N N . HIS A 1 104 ? -4.515 8.275 1.420 1.00 83.69 104 HIS A N 1
ATOM 813 C CA . HIS A 1 104 ? -4.134 7.317 0.369 1.00 83.69 104 HIS A CA 1
ATOM 814 C C . HIS A 1 104 ? -3.886 7.889 -1.037 1.00 83.69 104 HIS A C 1
ATOM 816 O O . HIS A 1 104 ? -3.803 7.132 -2.000 1.00 83.69 104 HIS A O 1
ATOM 822 N N . ARG A 1 105 ? -3.655 9.204 -1.185 1.00 85.06 105 ARG A N 1
ATOM 823 C CA . ARG A 1 105 ? -3.378 9.851 -2.492 1.00 85.06 105 ARG A CA 1
ATOM 824 C C . ARG A 1 105 ? -2.263 9.176 -3.299 1.00 85.06 105 ARG A C 1
ATOM 826 O O . ARG A 1 105 ? -2.390 9.012 -4.508 1.00 85.06 105 ARG A O 1
ATOM 833 N N . LEU A 1 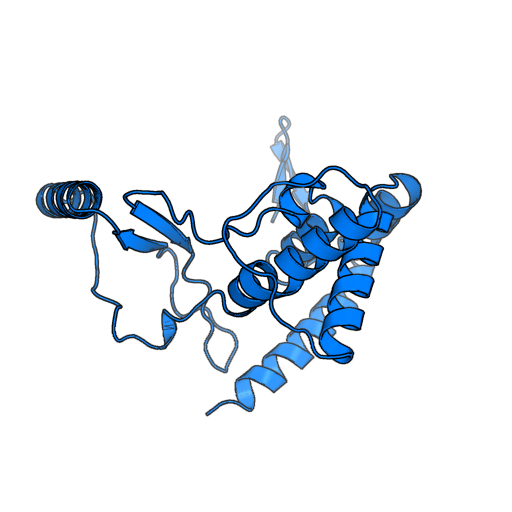106 ? -1.174 8.771 -2.640 1.00 85.69 106 LEU A N 1
ATOM 834 C CA . LEU A 1 106 ? -0.069 8.066 -3.304 1.00 85.69 106 LEU A CA 1
ATOM 835 C C . LEU A 1 106 ? -0.488 6.675 -3.787 1.00 85.69 106 LEU A C 1
ATOM 837 O O . LEU A 1 106 ? -0.087 6.268 -4.874 1.00 85.69 106 LEU A O 1
ATOM 841 N N . HIS A 1 107 ? -1.308 5.971 -3.003 1.00 89.12 107 HIS A N 1
ATOM 842 C CA . HIS A 1 107 ? -1.845 4.671 -3.387 1.00 89.12 107 HIS A CA 1
ATOM 843 C C . HIS A 1 107 ? -2.810 4.814 -4.568 1.00 89.12 107 HIS A C 1
ATOM 845 O O . HIS A 1 107 ? -2.634 4.126 -5.569 1.00 89.12 107 HIS A O 1
ATOM 851 N N . ARG A 1 108 ? -3.723 5.796 -4.519 1.00 89.62 108 ARG A N 1
ATOM 852 C CA . ARG A 1 108 ? -4.605 6.159 -5.640 1.00 89.62 108 ARG A CA 1
ATOM 853 C C . ARG A 1 108 ? -3.803 6.464 -6.905 1.00 89.62 108 ARG A C 1
ATOM 855 O O . ARG A 1 108 ? -4.100 5.903 -7.948 1.00 89.62 108 ARG A O 1
ATOM 862 N N . ARG A 1 109 ? -2.749 7.288 -6.823 1.00 90.81 109 ARG A N 1
ATOM 863 C CA . ARG A 1 109 ? -1.877 7.573 -7.980 1.00 90.81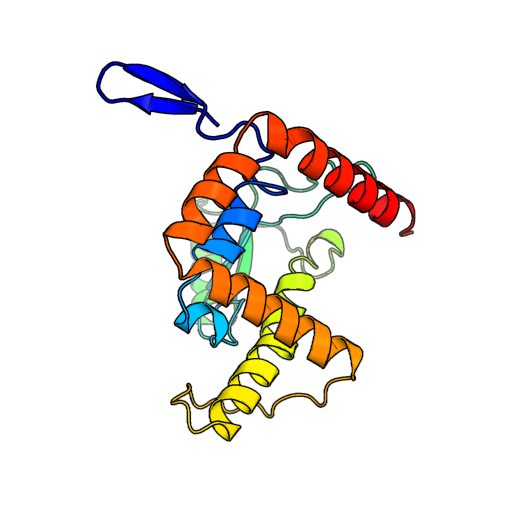 109 ARG A CA 1
ATOM 864 C C . ARG A 1 109 ? -1.190 6.304 -8.485 1.00 90.81 109 ARG A C 1
ATOM 866 O O . ARG A 1 109 ? -1.156 6.055 -9.680 1.00 90.81 109 ARG A O 1
ATOM 873 N N . LYS A 1 110 ? -0.659 5.463 -7.600 1.00 91.88 110 LYS A N 1
ATOM 874 C CA . LYS A 1 110 ? -0.019 4.205 -8.009 1.00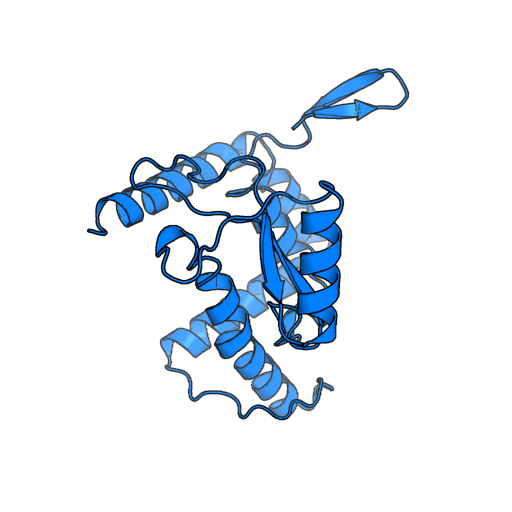 91.88 110 LYS A CA 1
ATOM 875 C C . LYS A 1 110 ? -0.991 3.275 -8.743 1.00 91.88 110 LYS A C 1
ATOM 877 O O . LYS A 1 110 ? -0.625 2.706 -9.769 1.00 91.88 110 LYS A O 1
ATOM 882 N N . LYS A 1 111 ? -2.202 3.122 -8.220 1.00 93.69 111 LYS A N 1
ATOM 883 C CA . LYS A 1 111 ? -3.221 2.195 -8.719 1.00 93.69 111 LYS A CA 1
ATOM 884 C C . LYS A 1 111 ? -3.971 2.713 -9.946 1.00 93.69 111 LYS A C 1
ATOM 886 O O . LYS A 1 111 ? -4.208 1.937 -10.856 1.00 93.69 111 LYS A O 1
ATOM 891 N N . GLY A 1 112 ? -4.235 4.017 -10.017 1.00 92.69 112 GLY A N 1
ATOM 892 C CA . GLY A 1 112 ? -4.926 4.653 -11.142 1.00 92.69 112 GLY A CA 1
ATOM 893 C C . GLY A 1 112 ? -4.021 5.133 -12.282 1.00 92.69 112 GLY A C 1
ATOM 894 O O . GLY A 1 112 ? -4.497 5.271 -13.399 1.00 92.69 112 GLY A O 1
ATOM 895 N N . LEU A 1 113 ? -2.728 5.378 -12.033 1.00 93.50 113 LEU A N 1
ATOM 896 C CA . LEU A 1 113 ? -1.783 5.852 -13.056 1.00 93.50 113 LEU A CA 1
ATOM 897 C C . LEU A 1 113 ? -0.692 4.819 -13.337 1.00 93.50 113 LEU A C 1
ATOM 899 O O . LEU A 1 113 ? -0.650 4.223 -14.406 1.00 93.50 113 LEU A O 1
ATOM 903 N N . LYS A 1 114 ? 0.199 4.572 -12.372 1.00 94.12 114 LYS A N 1
ATOM 904 C CA . LYS A 1 114 ? 1.415 3.781 -12.633 1.00 94.12 114 LYS A CA 1
ATOM 905 C C . LYS A 1 114 ? 1.131 2.323 -12.993 1.00 94.12 114 LYS A C 1
ATOM 907 O O . LYS A 1 114 ? 1.829 1.745 -13.818 1.00 94.12 114 LYS A O 1
ATOM 912 N N . THR A 1 115 ? 0.137 1.715 -12.354 1.00 95.31 115 THR A N 1
ATOM 913 C CA . THR A 1 115 ? -0.177 0.296 -12.555 1.00 95.31 115 THR A CA 1
ATOM 914 C C . THR A 1 115 ? -0.798 0.035 -13.935 1.00 95.31 115 THR A C 1
ATOM 916 O O . THR A 1 115 ? -0.275 -0.834 -14.630 1.00 95.31 115 THR A O 1
ATOM 919 N N . PRO A 1 116 ? -1.792 0.815 -14.407 1.00 95.62 116 PRO A N 1
ATOM 920 C CA . PRO A 1 116 ? -2.272 0.722 -15.786 1.00 95.62 116 PRO A CA 1
ATOM 921 C C . PRO A 1 116 ? -1.169 0.929 -16.830 1.00 95.62 116 PRO A C 1
ATOM 923 O O . PRO A 1 116 ? -1.064 0.147 -17.769 1.00 95.62 116 PRO A O 1
ATOM 926 N N . LEU A 1 117 ? -0.283 1.916 -16.631 1.00 95.44 117 LEU A N 1
ATOM 927 C CA . LEU A 1 117 ? 0.862 2.147 -17.523 1.00 95.44 117 LEU A CA 1
ATOM 928 C C . LEU A 1 117 ? 1.799 0.939 -17.593 1.00 95.44 117 LEU A C 1
ATOM 930 O O . LEU A 1 117 ? 2.251 0.554 -18.671 1.00 95.44 117 LEU A O 1
ATOM 934 N N . ARG A 1 118 ? 2.079 0.320 -16.441 1.00 95.38 118 ARG A N 1
ATOM 935 C CA . ARG A 1 118 ? 2.872 -0.908 -16.365 1.00 95.38 118 ARG A CA 1
ATOM 936 C C . ARG A 1 118 ? 2.204 -2.044 -17.129 1.00 95.38 118 ARG A C 1
ATOM 938 O O . ARG A 1 118 ? 2.878 -2.713 -17.904 1.00 95.38 118 ARG A O 1
ATOM 945 N N . VAL A 1 119 ? 0.914 -2.272 -16.889 1.00 96.44 119 VAL A N 1
ATOM 946 C CA . VAL A 1 119 ? 0.125 -3.332 -17.534 1.00 96.44 119 VAL A CA 1
ATOM 947 C C . VAL A 1 119 ? 0.148 -3.161 -19.047 1.00 96.44 119 VAL A C 1
ATOM 949 O O . VAL A 1 119 ? 0.500 -4.097 -19.755 1.00 96.44 119 VAL A O 1
ATOM 952 N N . GLU A 1 120 ? -0.103 -1.950 -19.534 1.00 95.19 120 GLU A N 1
ATOM 953 C CA . GLU A 1 120 ? -0.072 -1.628 -20.960 1.00 95.19 120 GLU A CA 1
ATOM 954 C C . GLU A 1 120 ? 1.327 -1.827 -21.567 1.00 95.19 120 GLU A C 1
ATOM 956 O O . GLU A 1 120 ? 1.485 -2.441 -22.621 1.00 95.19 120 GLU A O 1
ATOM 961 N N . ARG A 1 121 ? 2.383 -1.389 -20.874 1.00 95.12 121 ARG A N 1
ATOM 962 C CA . ARG A 1 121 ? 3.770 -1.608 -21.312 1.00 95.12 121 ARG A CA 1
ATOM 963 C C . ARG A 1 121 ? 4.131 -3.092 -21.387 1.00 95.12 121 ARG A C 1
ATOM 965 O O . ARG A 1 121 ? 4.864 -3.489 -22.287 1.00 95.12 121 ARG A O 1
ATOM 972 N N . LEU A 1 122 ? 3.687 -3.896 -20.425 1.00 95.62 122 LEU A N 1
ATOM 973 C CA . LEU A 1 122 ? 3.909 -5.344 -20.410 1.00 95.62 122 LEU A CA 1
ATOM 974 C C . LEU A 1 122 ? 3.111 -6.033 -21.525 1.00 95.62 122 LEU A C 1
ATOM 976 O O . LEU A 1 122 ? 3.678 -6.857 -22.236 1.00 95.62 122 LEU A O 1
ATOM 980 N N . LYS A 1 123 ? 1.856 -5.619 -21.744 1.00 95.50 123 LYS A N 1
ATOM 981 C CA . LYS A 1 123 ? 1.008 -6.081 -22.849 1.00 95.50 123 LYS A CA 1
ATOM 982 C C . LYS A 1 123 ? 1.684 -5.864 -24.205 1.00 95.50 123 LYS A C 1
ATOM 984 O O . LYS A 1 123 ? 1.783 -6.798 -24.989 1.00 95.50 123 LYS A O 1
ATOM 989 N N . ARG A 1 124 ? 2.238 -4.669 -24.449 1.00 95.12 124 ARG A N 1
ATOM 990 C CA . ARG A 1 124 ? 2.996 -4.351 -25.680 1.00 95.12 124 ARG A CA 1
ATOM 991 C C . ARG A 1 124 ? 4.260 -5.189 -25.866 1.00 95.12 124 ARG A C 1
ATOM 993 O O . ARG A 1 124 ? 4.730 -5.330 -26.984 1.00 95.12 124 ARG A O 1
ATOM 1000 N N . LYS A 1 125 ? 4.814 -5.737 -24.783 1.00 96.12 125 LYS A N 1
ATOM 1001 C CA . LYS A 1 125 ? 5.953 -6.665 -24.818 1.00 96.12 125 LYS A CA 1
ATOM 1002 C C . LYS A 1 125 ? 5.532 -8.130 -25.001 1.00 96.12 125 LYS A C 1
ATOM 1004 O O . LYS A 1 125 ? 6.375 -9.005 -24.850 1.00 96.12 125 LYS A O 1
ATOM 1009 N N . GLY A 1 126 ? 4.249 -8.408 -25.242 1.00 96.50 126 GLY A N 1
ATOM 1010 C CA . GLY A 1 126 ? 3.723 -9.772 -25.351 1.00 96.50 126 GLY A CA 1
ATOM 1011 C C . GLY A 1 126 ? 3.628 -10.516 -24.015 1.00 96.50 126 GLY A C 1
ATOM 1012 O O . GLY A 1 126 ? 3.396 -11.720 -23.998 1.00 96.50 126 GLY A O 1
ATOM 1013 N N . ILE A 1 127 ? 3.803 -9.829 -22.881 1.00 95.62 127 ILE A N 1
ATOM 1014 C CA . ILE A 1 127 ? 3.690 -10.455 -21.560 1.00 95.62 127 ILE A CA 1
ATOM 1015 C C . ILE A 1 127 ? 2.210 -10.583 -21.199 1.00 95.62 127 ILE A C 1
ATOM 1017 O O . ILE A 1 127 ? 1.453 -9.614 -21.291 1.00 95.62 127 ILE A O 1
ATOM 1021 N N . VAL A 1 128 ? 1.817 -11.767 -20.724 1.00 95.06 128 VAL A N 1
ATOM 1022 C CA . VAL A 1 128 ? 0.460 -12.028 -20.231 1.00 95.06 128 VAL A CA 1
ATOM 1023 C C . VAL A 1 128 ? 0.168 -11.139 -19.023 1.00 95.06 128 VAL A C 1
ATOM 1025 O O . VAL A 1 128 ? 0.876 -11.163 -18.012 1.00 95.06 128 VAL A O 1
ATOM 1028 N N . VAL A 1 129 ? -0.893 -10.343 -19.129 1.00 95.88 129 VAL A N 1
ATOM 1029 C CA . VAL A 1 129 ? -1.341 -9.414 -18.089 1.00 95.88 129 VAL A CA 1
ATOM 1030 C C . VAL A 1 129 ? -2.857 -9.486 -17.903 1.00 95.88 129 VAL A C 1
ATOM 1032 O O . VAL A 1 129 ? -3.560 -9.900 -18.828 1.00 95.88 129 VAL A O 1
ATOM 1035 N N . PRO A 1 130 ? -3.384 -9.065 -16.737 1.00 95.44 130 PRO A N 1
ATOM 1036 C CA . PRO A 1 130 ? -4.823 -8.963 -16.540 1.00 95.44 130 PRO A CA 1
ATOM 1037 C C . PRO A 1 130 ? -5.463 -8.015 -17.559 1.00 95.44 130 PRO A C 1
ATOM 1039 O O . PRO A 1 130 ? -4.893 -6.973 -17.898 1.00 95.44 130 PRO A O 1
ATOM 1042 N N . LYS A 1 131 ? -6.662 -8.374 -18.017 1.00 94.31 131 LYS A N 1
ATOM 1043 C CA . LYS A 1 131 ? -7.509 -7.506 -18.835 1.00 94.31 131 LYS A CA 1
ATOM 1044 C C . LYS A 1 131 ? -8.360 -6.653 -17.900 1.00 94.31 131 LYS A C 1
ATOM 1046 O O . LYS A 1 131 ? -9.043 -7.194 -17.036 1.00 94.31 131 LYS A O 1
ATOM 1051 N N . TYR A 1 132 ? -8.297 -5.341 -18.079 1.00 93.69 132 TYR A N 1
ATOM 1052 C CA . TYR A 1 132 ? -9.134 -4.388 -17.361 1.00 93.69 132 TYR A CA 1
ATOM 1053 C C . TYR A 1 132 ? -10.010 -3.634 -18.355 1.00 93.69 132 TYR A C 1
ATOM 1055 O O . TYR A 1 132 ? -9.615 -3.417 -19.499 1.00 93.69 132 TYR A O 1
ATOM 1063 N N . ASP A 1 133 ? -11.175 -3.222 -17.881 1.00 90.94 133 ASP A N 1
ATOM 1064 C CA . ASP A 1 133 ? -12.150 -2.363 -18.555 1.00 90.94 133 ASP A CA 1
ATOM 1065 C C . ASP A 1 133 ? -11.720 -0.883 -18.597 1.00 90.94 133 ASP A C 1
ATOM 1067 O O . ASP A 1 133 ? -12.308 -0.073 -19.309 1.00 90.94 133 ASP A O 1
ATOM 1071 N N . LYS A 1 134 ? -10.666 -0.515 -17.859 1.00 86.44 134 LYS A N 1
ATOM 1072 C CA . LYS A 1 134 ? -10.144 0.856 -17.801 1.00 86.44 134 LYS A CA 1
ATOM 1073 C C . LYS A 1 134 ? -9.081 1.099 -18.873 1.00 86.44 134 LYS A C 1
ATOM 1075 O O . LYS A 1 134 ? -8.083 0.381 -18.960 1.00 86.44 134 LYS A O 1
ATOM 1080 N N . VAL A 1 135 ? -9.247 2.182 -19.629 1.00 88.94 135 VAL A N 1
ATOM 1081 C CA . VAL A 1 135 ? -8.237 2.668 -20.579 1.00 88.94 135 VAL A CA 1
ATOM 1082 C C . VAL A 1 135 ? -7.011 3.179 -19.806 1.00 88.94 135 VAL A C 1
ATOM 1084 O O . VAL A 1 135 ? -7.172 3.929 -18.836 1.00 88.94 135 VAL A O 1
ATOM 1087 N N . PRO A 1 136 ? -5.775 2.806 -20.195 1.00 89.88 136 PRO A N 1
ATOM 1088 C CA . PRO A 1 136 ? -4.585 3.343 -19.555 1.00 89.88 136 PRO A CA 1
ATOM 1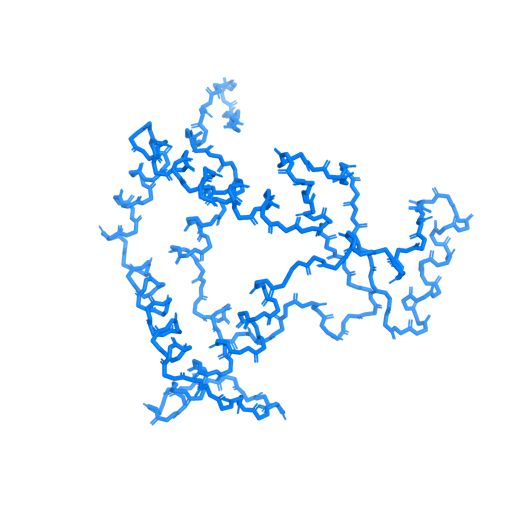089 C C . PRO A 1 136 ? -4.505 4.864 -19.780 1.00 89.88 136 PRO A C 1
ATOM 1091 O O . PRO A 1 136 ? -4.679 5.334 -20.907 1.00 89.88 136 PRO A O 1
ATOM 1094 N N . PRO A 1 137 ? -4.219 5.655 -18.734 1.00 91.50 137 PRO A N 1
ATOM 1095 C CA . PRO A 1 137 ? -4.077 7.100 -18.864 1.00 91.50 137 PRO A CA 1
ATOM 1096 C C . PRO A 1 137 ? -2.887 7.451 -19.762 1.00 91.50 137 PRO A C 1
ATOM 1098 O O . PRO A 1 137 ? -1.913 6.701 -19.840 1.00 91.50 137 PRO A O 1
ATOM 1101 N N . ARG A 1 138 ? -2.928 8.627 -20.397 1.00 93.00 138 ARG A N 1
ATOM 1102 C CA . ARG A 1 138 ? -1.783 9.170 -21.141 1.00 93.00 138 ARG A CA 1
ATOM 1103 C C . ARG A 1 138 ? -0.766 9.740 -20.145 1.00 93.00 138 ARG A C 1
ATOM 1105 O O . ARG A 1 138 ? -1.098 10.704 -19.456 1.00 93.00 138 ARG A O 1
ATOM 1112 N N . PRO A 1 139 ? 0.439 9.158 -20.015 1.00 93.12 139 PRO A N 1
ATOM 1113 C CA . PRO A 1 139 ? 1.411 9.630 -19.043 1.00 93.12 139 PRO A CA 1
ATOM 1114 C C . PRO A 1 139 ? 2.212 10.809 -19.583 1.00 93.12 139 PRO A C 1
ATOM 1116 O O . PRO A 1 139 ? 2.507 10.893 -20.774 1.00 93.12 139 PRO A O 1
ATOM 1119 N N . THR A 1 140 ? 2.695 11.648 -18.676 1.00 95.62 140 THR A N 1
ATOM 1120 C CA . THR A 1 140 ? 3.833 12.524 -18.981 1.00 95.62 140 THR A CA 1
ATOM 1121 C C . THR A 1 140 ? 5.136 11.714 -19.098 1.00 95.62 140 THR A C 1
ATOM 1123 O O . THR A 1 140 ? 5.239 10.576 -18.615 1.00 95.62 140 THR A O 1
ATOM 1126 N N . LEU A 1 141 ? 6.185 12.303 -19.688 1.00 94.94 141 LEU A N 1
ATOM 1127 C CA . LEU A 1 141 ? 7.519 11.680 -19.743 1.00 94.94 141 LEU A CA 1
ATOM 1128 C C . LEU A 1 141 ? 8.028 11.337 -18.333 1.00 94.94 141 LEU A C 1
ATOM 1130 O O . LEU A 1 141 ? 8.488 10.224 -18.073 1.00 94.94 141 LEU A O 1
ATOM 1134 N N . LYS A 1 142 ? 7.862 12.279 -17.399 1.00 95.06 142 LYS A N 1
ATOM 1135 C CA . LYS A 1 142 ? 8.234 12.111 -15.993 1.00 95.06 142 LYS A CA 1
ATOM 1136 C C . LYS A 1 142 ? 7.535 10.910 -15.359 1.00 95.06 142 LYS A C 1
ATOM 1138 O O . LYS A 1 142 ? 8.175 10.118 -14.677 1.00 95.06 142 LYS A O 1
ATOM 1143 N N . GLU A 1 143 ? 6.238 10.747 -15.591 1.00 94.12 143 GLU A N 1
ATOM 1144 C CA . GLU A 1 143 ? 5.461 9.636 -15.030 1.00 94.12 143 GLU A CA 1
ATOM 1145 C C . GLU A 1 143 ? 5.864 8.285 -15.604 1.00 94.12 143 GLU A C 1
ATOM 1147 O O . GLU A 1 143 ? 5.918 7.297 -14.870 1.00 94.12 143 GLU A O 1
ATOM 1152 N N . SER A 1 144 ? 6.217 8.257 -16.887 1.00 94.19 144 SER A N 1
ATOM 1153 C CA . SER A 1 144 ? 6.757 7.065 -17.536 1.00 94.19 144 SER A CA 1
ATOM 1154 C C . SER A 1 144 ? 8.100 6.656 -16.926 1.00 94.19 144 SER A C 1
ATOM 1156 O O . SER A 1 144 ? 8.318 5.478 -16.642 1.00 94.19 144 SER A O 1
ATOM 1158 N N . ILE A 1 145 ? 8.989 7.618 -16.662 1.00 95.69 145 ILE A N 1
ATOM 1159 C CA . ILE A 1 145 ? 10.269 7.367 -15.982 1.00 95.69 145 ILE A CA 1
ATOM 1160 C C . ILE A 1 145 ? 10.026 6.903 -14.537 1.00 95.69 145 ILE A C 1
ATOM 1162 O O . ILE A 1 145 ? 10.591 5.896 -14.113 1.00 95.69 145 ILE A O 1
ATOM 1166 N N . GLU A 1 146 ? 9.141 7.572 -13.790 1.00 94.25 146 GLU A N 1
ATOM 1167 C CA . GLU A 1 146 ? 8.782 7.195 -12.414 1.00 94.25 146 GLU A CA 1
ATOM 1168 C C . GLU A 1 146 ? 8.186 5.778 -12.317 1.00 94.25 146 GLU A C 1
ATOM 1170 O O . GLU A 1 146 ? 8.396 5.092 -11.314 1.00 94.25 146 GLU A O 1
ATOM 1175 N N . GLU A 1 147 ? 7.403 5.344 -13.309 1.00 94.81 147 GLU A N 1
ATOM 1176 C CA . GLU A 1 147 ? 6.878 3.975 -13.400 1.00 94.81 147 GLU A CA 1
ATOM 1177 C C . GLU A 1 147 ? 7.997 2.968 -13.677 1.00 94.81 147 GLU A C 1
ATOM 1179 O O . GLU A 1 147 ? 8.077 1.945 -12.990 1.00 94.81 147 GLU A O 1
ATOM 1184 N N . ARG A 1 148 ? 8.878 3.263 -14.642 1.00 95.06 148 ARG A N 1
ATOM 1185 C CA . ARG A 1 148 ? 9.994 2.386 -15.026 1.00 95.06 148 ARG A CA 1
ATOM 1186 C C . ARG A 1 148 ? 10.991 2.196 -13.890 1.00 95.06 148 ARG A C 1
ATOM 1188 O O . ARG A 1 148 ? 11.369 1.060 -13.621 1.00 95.06 148 ARG A O 1
AT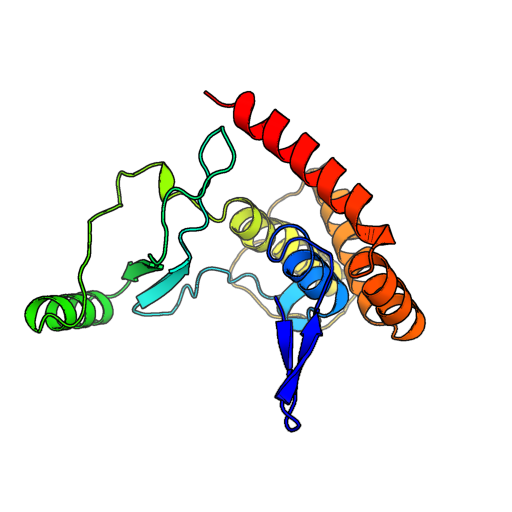OM 1195 N N . LEU A 1 149 ? 11.359 3.272 -13.193 1.00 94.19 149 LEU A N 1
ATOM 1196 C CA . LEU A 1 149 ? 12.230 3.209 -12.018 1.00 94.19 149 LEU A CA 1
ATOM 1197 C C . LEU A 1 149 ? 11.600 2.369 -10.902 1.00 94.19 149 LEU A C 1
ATOM 1199 O O . LEU A 1 149 ? 12.264 1.510 -10.330 1.00 94.19 149 LEU A O 1
ATOM 1203 N N . GLU A 1 150 ? 10.306 2.558 -10.622 1.00 92.19 150 GLU A N 1
ATOM 1204 C CA . GLU A 1 150 ? 9.602 1.745 -9.624 1.00 92.19 150 GLU A CA 1
ATOM 1205 C C . GLU A 1 150 ? 9.574 0.261 -10.024 1.00 92.19 150 GLU A C 1
ATOM 1207 O O . GLU A 1 150 ? 9.840 -0.606 -9.194 1.00 92.19 150 GLU A O 1
ATOM 1212 N N . THR A 1 151 ? 9.315 -0.042 -11.299 1.00 92.75 151 THR A N 1
ATOM 1213 C CA . THR A 1 151 ? 9.367 -1.416 -11.819 1.00 92.75 151 THR A CA 1
ATOM 1214 C C . THR A 1 151 ? 10.758 -2.018 -11.702 1.00 92.75 151 THR A C 1
ATOM 1216 O O . THR A 1 151 ? 10.881 -3.176 -11.313 1.00 92.75 151 THR A O 1
ATOM 1219 N N . PHE A 1 152 ? 11.798 -1.251 -12.021 1.00 93.44 152 PHE A N 1
ATOM 1220 C CA . PHE A 1 152 ? 13.178 -1.705 -11.930 1.00 93.44 152 PHE A CA 1
ATOM 1221 C C . PHE A 1 152 ? 13.560 -2.041 -10.485 1.00 93.44 152 PHE A C 1
ATOM 1223 O O . PHE A 1 152 ? 14.041 -3.139 -10.225 1.00 93.44 152 PHE A O 1
ATOM 1230 N N . VAL A 1 153 ? 13.245 -1.169 -9.523 1.00 91.75 153 VAL A N 1
ATOM 1231 C CA . VAL A 1 153 ? 13.489 -1.435 -8.093 1.00 91.75 153 VAL A CA 1
ATOM 1232 C C . VAL A 1 153 ? 12.762 -2.700 -7.629 1.00 91.75 153 VAL A C 1
ATOM 1234 O O . VAL A 1 153 ? 13.359 -3.555 -6.973 1.00 91.75 153 VAL A O 1
ATOM 1237 N N . MET A 1 154 ? 11.490 -2.864 -8.000 1.00 91.50 154 MET A N 1
ATOM 1238 C CA . MET A 1 154 ? 10.728 -4.071 -7.663 1.00 91.50 154 MET A CA 1
ATOM 1239 C C . MET A 1 154 ? 11.263 -5.330 -8.351 1.00 91.50 154 MET A C 1
ATOM 1241 O O . MET A 1 154 ? 11.148 -6.426 -7.806 1.00 91.50 154 MET A O 1
ATOM 1245 N N . PHE A 1 155 ? 11.820 -5.193 -9.553 1.00 92.19 155 PHE A N 1
ATOM 1246 C CA . PHE A 1 155 ? 12.468 -6.279 -10.276 1.00 92.19 155 PHE A CA 1
ATOM 1247 C C . PHE A 1 155 ? 13.757 -6.715 -9.577 1.00 92.19 155 PHE A C 1
ATOM 1249 O O . PHE A 1 155 ? 13.917 -7.905 -9.320 1.00 92.19 155 PHE A O 1
ATOM 1256 N N . LEU A 1 156 ? 14.610 -5.772 -9.162 1.00 92.75 156 LEU A N 1
ATOM 1257 C CA . LEU A 1 156 ? 15.795 -6.070 -8.349 1.00 92.75 156 LEU A CA 1
ATOM 1258 C C . LEU A 1 156 ? 15.421 -6.788 -7.043 1.00 92.75 156 LEU A C 1
ATOM 1260 O O . LEU A 1 156 ? 16.093 -7.735 -6.640 1.00 92.75 156 LEU A O 1
ATOM 1264 N N . GLY A 1 157 ? 14.296 -6.406 -6.430 1.00 92.06 157 GLY A N 1
ATOM 1265 C CA . GLY A 1 157 ? 13.735 -7.081 -5.259 1.00 92.06 157 GLY A CA 1
ATOM 1266 C C . GLY A 1 157 ? 13.406 -8.567 -5.469 1.00 92.06 157 GLY A C 1
ATOM 1267 O O . GLY A 1 157 ? 13.303 -9.308 -4.498 1.00 92.06 157 GLY A O 1
ATOM 1268 N N . ARG A 1 158 ? 13.285 -9.064 -6.706 1.00 91.31 158 ARG A N 1
ATOM 1269 C CA . ARG A 1 158 ? 13.040 -10.497 -6.964 1.00 91.31 158 ARG A CA 1
ATOM 1270 C C . ARG A 1 158 ? 14.270 -11.359 -6.709 1.00 91.31 158 ARG A C 1
ATOM 1272 O O . ARG A 1 158 ? 14.133 -12.531 -6.366 1.00 91.31 158 ARG A O 1
ATOM 1279 N N . TYR A 1 159 ? 15.458 -10.785 -6.850 1.00 94.31 159 TYR A N 1
ATOM 1280 C CA . TYR A 1 159 ? 16.711 -11.511 -6.730 1.00 94.31 159 TYR A CA 1
ATOM 1281 C C . TYR A 1 159 ? 17.147 -11.581 -5.273 1.00 94.31 159 TYR A C 1
ATOM 1283 O O . TYR A 1 159 ? 17.440 -10.563 -4.645 1.00 94.31 159 TYR A O 1
ATOM 1291 N N . ARG A 1 160 ? 17.214 -12.798 -4.722 1.00 94.75 160 ARG A N 1
ATOM 1292 C CA . ARG A 1 160 ? 17.555 -13.040 -3.309 1.00 94.75 160 ARG A CA 1
ATOM 1293 C C . ARG A 1 160 ? 18.885 -12.391 -2.906 1.00 94.75 160 ARG A C 1
ATOM 1295 O O . ARG A 1 160 ? 18.954 -11.806 -1.828 1.00 94.75 160 ARG A O 1
ATOM 1302 N N . TYR A 1 161 ? 19.890 -12.447 -3.781 1.00 96.19 161 TYR A N 1
ATOM 1303 C CA . TYR A 1 161 ? 21.222 -11.881 -3.546 1.00 96.19 161 TYR A CA 1
ATOM 1304 C C . TYR A 1 161 ? 21.246 -10.345 -3.517 1.00 96.19 161 TYR A C 1
ATOM 1306 O O . TYR A 1 161 ? 22.135 -9.777 -2.901 1.00 96.19 161 TYR A O 1
ATOM 1314 N N . ILE A 1 162 ? 20.256 -9.662 -4.103 1.00 94.69 162 ILE A N 1
ATOM 1315 C CA . ILE A 1 162 ? 20.091 -8.204 -3.966 1.00 94.69 162 ILE A CA 1
ATOM 1316 C C . ILE A 1 162 ? 19.198 -7.899 -2.767 1.00 94.69 162 ILE A C 1
ATOM 1318 O O . ILE A 1 162 ? 19.535 -7.102 -1.891 1.00 94.69 162 ILE A O 1
ATOM 1322 N N . ARG A 1 163 ? 18.044 -8.568 -2.713 1.00 94.81 163 ARG A N 1
ATOM 1323 C CA . ARG A 1 163 ? 16.994 -8.322 -1.730 1.00 94.81 163 ARG A CA 1
ATOM 1324 C C . ARG A 1 163 ? 17.485 -8.474 -0.298 1.00 94.81 163 ARG A C 1
ATOM 1326 O O . ARG A 1 163 ? 17.154 -7.634 0.533 1.00 94.81 163 ARG A O 1
ATOM 1333 N N . TYR A 1 164 ? 18.209 -9.546 0.019 1.00 94.31 164 TYR A N 1
ATOM 1334 C CA . TYR A 1 164 ? 18.573 -9.854 1.404 1.00 94.31 164 TYR A CA 1
ATOM 1335 C C . TYR A 1 164 ? 19.641 -8.922 1.976 1.00 94.31 164 TYR A C 1
ATOM 1337 O O . TYR A 1 164 ? 19.382 -8.372 3.049 1.00 94.31 164 TYR A O 1
ATOM 1345 N N . PRO A 1 165 ? 20.778 -8.668 1.297 1.00 95.06 165 PRO A N 1
ATOM 1346 C CA . PRO A 1 165 ? 21.738 -7.677 1.775 1.00 95.06 165 PRO A CA 1
ATOM 1347 C C . PRO A 1 165 ? 21.109 -6.290 1.903 1.00 95.06 165 PRO A C 1
ATOM 1349 O O . PRO A 1 165 ? 21.266 -5.642 2.936 1.00 95.06 165 PRO A O 1
ATOM 1352 N N . LEU A 1 166 ? 20.315 -5.870 0.909 1.00 93.19 166 LEU A N 1
ATOM 1353 C CA . LEU A 1 166 ? 19.648 -4.570 0.929 1.00 93.19 166 LEU A CA 1
ATOM 1354 C C . LEU A 1 166 ? 18.635 -4.461 2.073 1.00 93.19 166 LEU A C 1
ATOM 1356 O O . LEU A 1 166 ? 18.622 -3.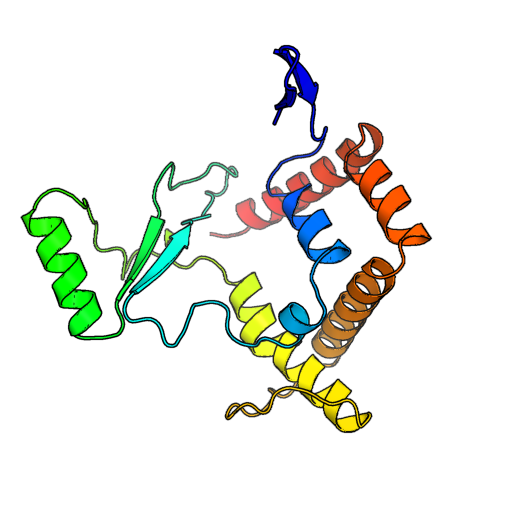463 2.789 1.00 93.19 166 LEU A O 1
ATOM 1360 N N . TYR A 1 167 ? 17.809 -5.486 2.288 1.00 91.31 167 TYR A N 1
ATOM 1361 C CA . TYR A 1 167 ? 16.872 -5.512 3.408 1.00 91.31 167 TYR A CA 1
ATOM 1362 C C . TYR A 1 167 ? 17.612 -5.465 4.748 1.00 91.31 167 TYR A C 1
ATOM 1364 O O . TYR A 1 167 ? 17.304 -4.600 5.565 1.00 91.31 167 TYR A O 1
ATOM 1372 N N . LYS A 1 168 ? 18.634 -6.317 4.935 1.00 90.81 168 LYS A N 1
ATOM 1373 C CA . LYS A 1 168 ? 19.466 -6.356 6.149 1.00 90.81 168 LYS A CA 1
ATOM 1374 C C . LYS A 1 168 ? 20.084 -4.988 6.432 1.00 90.81 168 LYS A C 1
ATOM 1376 O O . LYS A 1 168 ? 20.023 -4.519 7.565 1.00 90.81 168 LYS A O 1
ATOM 1381 N N . PHE A 1 169 ? 20.618 -4.327 5.406 1.00 92.44 169 PHE A N 1
ATOM 1382 C CA . PHE A 1 169 ? 21.161 -2.977 5.509 1.00 92.44 169 PHE A CA 1
ATOM 1383 C C . PHE A 1 169 ? 20.089 -1.955 5.922 1.00 92.44 169 PHE A C 1
ATOM 1385 O O . PHE A 1 169 ? 20.257 -1.266 6.929 1.00 92.44 169 PHE A O 1
ATOM 1392 N N . LEU A 1 170 ? 18.957 -1.899 5.213 1.00 90.62 170 LEU A N 1
ATOM 1393 C CA . LEU A 1 170 ? 17.878 -0.932 5.454 1.00 90.62 170 LEU A CA 1
ATOM 1394 C C . LEU A 1 170 ? 17.203 -1.088 6.827 1.00 90.62 170 LEU A C 1
ATOM 1396 O O . LEU A 1 170 ? 16.700 -0.104 7.379 1.00 90.62 170 LEU A O 1
ATOM 1400 N N . THR A 1 171 ? 17.179 -2.300 7.388 1.00 88.81 171 THR A N 1
ATOM 1401 C CA . THR A 1 171 ? 16.648 -2.564 8.736 1.00 88.81 171 THR A CA 1
ATOM 1402 C C . THR A 1 171 ? 17.696 -2.475 9.843 1.00 88.81 171 THR A C 1
ATOM 1404 O O . THR A 1 171 ? 17.316 -2.481 11.018 1.00 88.81 171 THR A O 1
ATOM 1407 N N . SER A 1 172 ? 18.985 -2.383 9.501 1.00 89.81 172 SER A N 1
ATOM 1408 C CA . SER A 1 172 ? 20.082 -2.229 10.462 1.00 89.81 172 SER A CA 1
ATOM 1409 C C . SER A 1 172 ? 20.166 -0.811 11.039 1.00 89.81 172 SER A C 1
ATOM 1411 O O . SER A 1 172 ? 19.490 0.118 10.588 1.00 89.81 172 SER A O 1
ATOM 1413 N N . LYS A 1 173 ? 21.063 -0.627 12.015 1.00 89.12 173 LYS A N 1
ATOM 1414 C CA . LYS A 1 173 ? 21.412 0.691 12.564 1.00 89.12 173 LYS A CA 1
ATOM 1415 C C . LYS A 1 173 ? 21.938 1.650 11.480 1.00 89.12 173 LYS A C 1
ATOM 1417 O O . LYS A 1 173 ? 21.662 2.844 11.552 1.00 89.12 173 LYS A O 1
ATOM 1422 N N . PHE A 1 174 ? 22.596 1.134 10.438 1.00 89.56 174 PHE A N 1
ATOM 1423 C CA . PHE A 1 174 ? 23.116 1.933 9.320 1.00 89.56 174 PHE A CA 1
ATOM 1424 C C . PHE A 1 174 ? 22.019 2.473 8.391 1.00 89.56 174 PHE A C 1
ATOM 1426 O O . PHE A 1 174 ? 22.226 3.474 7.714 1.00 89.56 174 PHE A O 1
ATOM 1433 N N . GLY A 1 175 ? 20.827 1.867 8.387 1.00 87.62 175 GLY A N 1
ATOM 1434 C CA . GLY A 1 175 ? 19.671 2.374 7.640 1.00 87.62 175 GLY A CA 1
ATOM 1435 C C . GLY A 1 175 ? 18.952 3.544 8.327 1.00 87.62 175 GLY A C 1
ATOM 1436 O O . GLY A 1 175 ? 18.130 4.220 7.705 1.00 87.62 175 GLY A O 1
ATOM 1437 N N . VAL A 1 176 ? 19.240 3.811 9.607 1.00 86.44 176 VAL A N 1
ATOM 1438 C CA . VAL A 1 176 ? 18.553 4.842 10.406 1.00 86.44 176 VAL A CA 1
ATOM 1439 C C . VAL A 1 176 ? 18.758 6.262 9.859 1.00 86.44 176 VAL A C 1
ATOM 1441 O O . VAL A 1 176 ? 17.756 6.976 9.744 1.00 86.44 176 VAL A O 1
ATOM 1444 N N . PRO A 1 177 ? 19.975 6.698 9.470 1.00 89.44 177 PRO A N 1
ATOM 1445 C CA . PRO A 1 177 ? 20.179 8.020 8.876 1.00 89.44 177 PRO A CA 1
ATOM 1446 C C . PRO A 1 177 ? 19.314 8.254 7.631 1.00 89.44 177 PRO A C 1
ATOM 1448 O O . PRO A 1 177 ? 18.692 9.307 7.508 1.00 89.44 177 PRO A O 1
ATOM 1451 N N . ILE A 1 178 ? 19.170 7.247 6.761 1.00 87.00 178 ILE A N 1
ATOM 1452 C CA . ILE A 1 178 ? 18.349 7.327 5.539 1.00 87.00 178 ILE A CA 1
ATOM 1453 C C . ILE A 1 178 ? 16.879 7.597 5.890 1.00 87.00 178 ILE A C 1
ATOM 1455 O O . ILE A 1 178 ? 16.219 8.446 5.284 1.00 87.00 178 ILE A O 1
ATOM 1459 N N . VAL A 1 179 ? 16.360 6.904 6.906 1.00 84.56 179 VAL A N 1
ATOM 1460 C CA . VAL A 1 179 ? 14.982 7.092 7.386 1.00 84.56 179 VAL A CA 1
ATOM 1461 C C . VAL A 1 179 ? 14.804 8.485 7.977 1.00 84.56 179 VAL A C 1
ATOM 1463 O O . VAL A 1 179 ? 13.807 9.140 7.676 1.00 84.56 179 VAL A O 1
ATOM 1466 N N . LYS A 1 180 ? 15.765 8.953 8.785 1.00 85.31 180 LYS A N 1
ATOM 1467 C CA . LYS A 1 180 ? 15.729 10.292 9.390 1.00 85.31 180 LYS A CA 1
ATOM 1468 C C . LYS A 1 180 ? 15.728 11.381 8.320 1.00 85.31 180 LYS A C 1
ATOM 1470 O O . LYS A 1 180 ? 14.867 12.255 8.356 1.00 85.31 180 LYS A O 1
ATOM 1475 N N . ILE A 1 181 ? 16.600 11.284 7.314 1.00 87.75 181 ILE A N 1
ATOM 1476 C CA . ILE A 1 181 ? 16.627 12.209 6.169 1.00 87.75 181 ILE A CA 1
ATOM 1477 C C . ILE A 1 181 ? 15.269 12.217 5.459 1.00 87.75 181 ILE A C 1
ATOM 1479 O O . ILE A 1 181 ? 14.689 13.277 5.219 1.00 87.75 181 ILE A O 1
ATOM 1483 N N . ARG A 1 182 ? 14.701 11.039 5.182 1.00 83.31 182 ARG A N 1
ATOM 1484 C CA . ARG A 1 182 ? 13.377 10.931 4.558 1.00 83.31 182 ARG A CA 1
ATOM 1485 C C . ARG A 1 182 ? 12.281 11.580 5.405 1.00 83.31 182 ARG A C 1
ATOM 1487 O O . ARG A 1 182 ? 11.409 12.251 4.854 1.00 83.31 182 ARG A O 1
ATOM 1494 N N . GLN A 1 183 ? 12.301 11.378 6.720 1.00 82.50 183 GLN A N 1
ATOM 1495 C CA . GLN A 1 183 ? 11.351 11.994 7.646 1.00 82.50 183 GLN A CA 1
ATOM 1496 C C . GLN A 1 183 ? 11.494 13.518 7.673 1.00 82.50 183 GLN A C 1
ATOM 1498 O O . GLN A 1 183 ? 10.474 14.198 7.635 1.00 82.50 183 GLN A O 1
ATOM 1503 N N . LEU A 1 184 ? 12.721 14.047 7.635 1.00 84.56 184 LEU A N 1
ATOM 1504 C CA . LEU A 1 184 ? 12.994 15.486 7.554 1.00 84.56 184 LEU A CA 1
ATOM 1505 C C . LEU A 1 184 ? 12.489 16.103 6.241 1.00 84.56 184 LEU A C 1
ATOM 1507 O O . LEU A 1 184 ? 11.834 17.142 6.246 1.00 84.56 184 LEU A O 1
ATOM 1511 N N . ILE A 1 185 ? 12.729 15.451 5.101 1.00 84.81 185 ILE A N 1
ATOM 1512 C CA . ILE A 1 185 ? 12.196 15.905 3.804 1.00 84.81 185 ILE A CA 1
ATOM 1513 C C . ILE A 1 185 ? 10.663 15.908 3.838 1.00 84.81 185 ILE A C 1
ATOM 1515 O O . ILE A 1 185 ? 10.005 16.835 3.359 1.00 84.81 185 ILE A O 1
ATOM 1519 N N . LYS A 1 186 ? 10.080 14.862 4.426 1.00 77.75 186 LYS A N 1
ATOM 1520 C CA . LYS A 1 186 ? 8.635 14.706 4.540 1.00 77.75 186 LYS A CA 1
ATOM 1521 C C . LYS A 1 186 ? 8.024 15.760 5.471 1.00 77.75 186 LYS A C 1
ATOM 1523 O O . LYS A 1 186 ? 7.008 16.337 5.097 1.00 77.75 186 LYS A O 1
ATOM 1528 N N . SER A 1 187 ? 8.630 16.048 6.623 1.00 77.38 187 SER A N 1
ATOM 1529 C CA . SER A 1 187 ? 8.144 17.075 7.555 1.00 77.38 187 SER A CA 1
ATOM 1530 C C . SER A 1 187 ? 8.204 18.470 6.932 1.00 77.38 187 SER A C 1
ATOM 1532 O O . SER A 1 187 ? 7.211 19.190 6.970 1.00 77.38 187 SER A O 1
ATOM 1534 N N . ARG A 1 188 ? 9.292 18.810 6.226 1.00 81.19 188 ARG A N 1
ATOM 1535 C CA . ARG A 1 188 ? 9.394 20.061 5.448 1.00 81.19 188 ARG A CA 1
ATOM 1536 C C . ARG A 1 188 ? 8.281 20.196 4.408 1.00 81.19 188 ARG A C 1
ATOM 1538 O O . ARG A 1 188 ? 7.749 21.282 4.212 1.00 81.19 188 ARG A O 1
ATOM 1545 N N . LYS A 1 189 ? 7.903 19.095 3.752 1.00 75.00 189 LYS A N 1
ATOM 1546 C CA . LYS A 1 189 ? 6.798 19.081 2.784 1.00 75.00 189 LYS A CA 1
ATOM 1547 C C . LYS A 1 189 ? 5.429 19.309 3.434 1.00 75.00 189 LYS A C 1
ATOM 1549 O O . LYS A 1 189 ? 4.567 19.882 2.776 1.00 75.00 189 LYS A O 1
ATOM 1554 N N . TYR A 1 190 ? 5.208 18.833 4.660 1.00 68.31 190 TYR A N 1
ATOM 1555 C CA . TYR A 1 190 ? 3.938 19.038 5.365 1.00 68.31 190 TYR A CA 1
ATOM 1556 C C . TYR A 1 190 ? 3.829 20.434 5.979 1.00 68.31 190 TYR A C 1
ATOM 1558 O O . TYR A 1 190 ? 2.782 21.037 5.820 1.00 68.31 190 TYR A O 1
ATOM 1566 N N . ARG A 1 191 ? 4.916 20.992 6.531 1.00 67.94 191 ARG A N 1
ATOM 1567 C CA . ARG A 1 191 ? 4.954 22.385 7.028 1.00 67.94 191 ARG A CA 1
ATOM 1568 C C . ARG A 1 191 ? 4.701 23.447 5.954 1.00 67.94 191 ARG A C 1
ATOM 1570 O O . ARG A 1 191 ? 4.341 24.567 6.265 1.00 67.94 191 ARG A O 1
ATOM 1577 N N . ARG A 1 192 ? 4.952 23.119 4.684 1.00 59.50 192 ARG A N 1
ATOM 1578 C CA . ARG A 1 192 ? 4.741 24.022 3.538 1.00 59.50 192 ARG A CA 1
ATOM 1579 C C . ARG A 1 192 ? 3.337 23.928 2.936 1.00 59.50 192 ARG A C 1
ATOM 1581 O O . ARG A 1 192 ? 3.100 24.517 1.886 1.00 59.50 192 ARG A O 1
ATOM 1588 N N . LYS A 1 193 ? 2.442 23.126 3.517 1.00 55.16 193 LYS A N 1
ATOM 1589 C CA . LYS A 1 193 ? 1.053 23.036 3.066 1.00 55.16 193 LYS A CA 1
ATOM 1590 C C . LYS A 1 193 ? 0.175 23.847 4.019 1.00 55.16 193 LYS A C 1
ATOM 1592 O O . LYS A 1 193 ? 0.209 23.512 5.198 1.00 55.16 193 LYS A O 1
ATOM 1597 N N . PRO A 1 194 ? -0.563 24.854 3.523 1.00 47.94 194 PRO A N 1
ATOM 1598 C CA . PRO A 1 194 ? -1.598 25.513 4.312 1.00 47.94 194 PRO A CA 1
ATOM 1599 C C . PRO A 1 194 ? -2.725 24.534 4.683 1.00 47.94 194 PRO A C 1
ATOM 1601 O O . PRO A 1 194 ? -2.886 23.497 3.983 1.00 47.94 194 PRO A O 1
#

Sequence (194 aa):
MRATLKDGTKVPMHYSNFKDGAINYMTQLYSPFRCQTCIDGSSEFADISVSDAWTRDEFGNYLFKSQSKLLARTNKGINIISDAIKSGALVVEDVTVNKHYKTHRLHRRKKGLKTPLRVERLKRKGIVVPKYDKVPPRPTLKESIEERLETFVMFLGRYRYIRYPLYKFLTSKFGVPIVKIRQLIKSRKYRRKP

pLDDT: mean 89.38, std 7.97, range [47.94, 98.31]

Secondary structure (DSSP, 8-state):
-EEEPTTS-EEES-SS-IIIIIIHHHHHHH--HHHHH---SS-TT-SEEEEE---B-TTS-BS-SS-EEEEE-SHHHHHHHHHHHHTTS------SS-GGG---HHHHHIIIIIHHHHHHHHHHTT------SSPPP---HHHHHHHHHHHHHHHHTTSHHHHHHHHHHHHSGGGHHHHHHHHHHHHHHHHT--